Protein AF-A0A836CIF6-F1 (afdb_monomer)

pLDDT: mean 70.28, std 17.06, range [25.02, 90.12]

Radius of gyration: 21.85 Å; Cα contacts (8 Å, |Δi|>4): 362; chains: 1; bounding box: 56×50×59 Å

Mean predicted aligned error: 13.23 Å

Secondary structure (DSSP, 8-state):
-HHHHHHHHS----EE--STT---EESSHHHHHHHHHHHTT---EE--STT---EESSHHHHHHHHHHHHT---EE-SSTT---EESSHHHHHHHHHHHS-HHHHHHHHHHHHHHHHHHHHTT---BSS----TT-S---TT-------EEEEEETTEEEEEEE-SSGGGGS-HHHHHHHHHHHHHHHHHTT--SPEE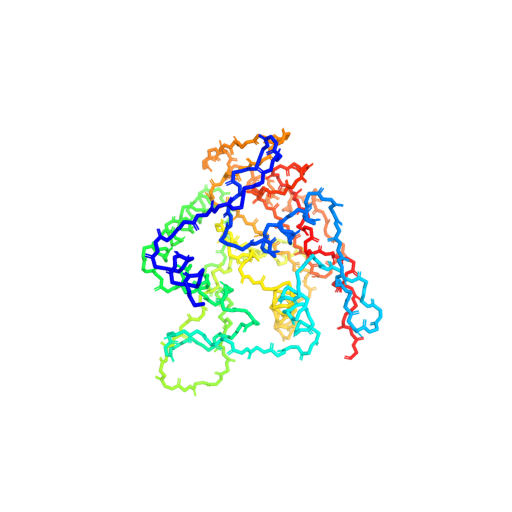EEEE-TT-EEEETTEEEE--HHHHHHHHHHHHHHHHTTSS---SSEEEEEES---TTS-TTSB--TT--GGGTT----

Sequence (276 aa):
MENHITAIHTGQRDFKCGQERSDFASVTKSDLQCHMWMHAGIKSFTCSFDLCEYRSTQKSTMVNHERTHTGERYHSCLINDCDKTFIATSTRDRHMRSLHVKENQMRQKKMEFAVMKYLKENSFNLDDEVHIRYNESVVNADKAYARIDLFVCNITAYVVILEIDEKAHRFYEVRCEQTRMLQIDDALRKGGIAAPVVFIRFNPDGLVTRDGQKFTISQEERLEYLKQYLTSIVDGDVIFSDPINLVYLFYPTQDALPTVCQHDDYELQGLVRFVK

Nearest PDB structures (foldseek):
  6wmi-assembly2_D  TM=8.138E-01  e=1.267E-07  Homo sapiens
  6b0r-assembly1_D  TM=7.707E-01  e=1.114E-07  Homo sapiens
  6blw-assembly1_A  TM=7.585E-01  e=4.029E-07  Homo sapiens
  1tf6-assembly1_A  TM=7.350E-01  e=3.151E-06  Xenopus laevis
  6jnm-assembly1_A  TM=8.028E-01  e=1.571E-05  Arabidopsis thaliana

InterPro domains:
  IPR013087 Zinc finger C2H2-type [PS00028] (77-100)
  IPR013087 Zinc finger C2H2-type [PS50157] (45-74)
  IPR013087 Zinc finger C2H2-type [PS50157] (75-105)
  IPR013087 Zinc finger C2H2-type [SM00355] (45-69)
  IPR013087 Zinc finger C2H2-type [SM00355] (75-100)
  IPR036236 Zinc finger C2H2 superfamily [SSF57667] (28-77)
  IPR036236 Zinc finger C2H2 superfamily [SSF57667] (69-98)
  IPR050329 GLI C2H2-type zinc-finger [PTHR19818] (3-110)

Structure (mmCIF, N/CA/C/O backbone):
data_AF-A0A836CIF6-F1
#
_entry.id   AF-A0A836CIF6-F1
#
loop_
_atom_site.group_PDB
_atom_site.id
_atom_site.type_symbol
_atom_site.label_atom_id
_atom_site.label_alt_id
_atom_site.label_comp_id
_atom_site.label_asym_id
_atom_site.label_entity_id
_atom_site.label_seq_id
_atom_site.pdbx_PDB_ins_code
_atom_site.Cartn_x
_atom_site.Cartn_y
_atom_site.Cartn_z
_atom_site.occupancy
_atom_site.B_iso_or_equiv
_atom_site.auth_seq_id
_atom_site.auth_comp_id
_atom_site.auth_asym_id
_atom_site.auth_atom_id
_atom_site.pdbx_PDB_model_num
ATOM 1 N N . MET A 1 1 ? 29.226 -11.243 -33.999 1.00 47.28 1 MET A N 1
ATOM 2 C CA . MET A 1 1 ? 29.561 -12.137 -32.869 1.00 47.28 1 MET A CA 1
ATOM 3 C C . MET A 1 1 ? 30.522 -11.446 -31.899 1.00 47.28 1 MET A C 1
ATOM 5 O O . MET A 1 1 ? 30.224 -11.450 -30.716 1.00 47.28 1 MET A O 1
ATOM 9 N N . GLU A 1 2 ? 31.561 -10.740 -32.373 1.00 52.25 2 GLU A N 1
ATOM 10 C CA . GLU A 1 2 ? 32.460 -9.919 -31.525 1.00 52.25 2 GLU A CA 1
ATOM 11 C C . GLU A 1 2 ? 31.730 -8.929 -30.607 1.00 52.25 2 GLU A C 1
ATOM 13 O O . GLU A 1 2 ? 31.918 -8.993 -29.399 1.00 52.25 2 GLU A O 1
ATOM 18 N N . ASN A 1 3 ? 30.808 -8.114 -31.137 1.00 54.62 3 ASN A N 1
ATOM 19 C CA . ASN A 1 3 ? 30.045 -7.155 -30.320 1.00 54.62 3 ASN A CA 1
ATOM 20 C C . ASN A 1 3 ? 29.108 -7.806 -29.286 1.00 54.62 3 ASN A C 1
ATOM 22 O O . ASN A 1 3 ? 28.704 -7.139 -28.347 1.00 54.62 3 ASN A O 1
ATOM 26 N N . HIS A 1 4 ? 28.727 -9.079 -29.456 1.00 57.72 4 HIS A N 1
ATOM 27 C CA . HIS A 1 4 ? 27.912 -9.809 -28.473 1.00 57.72 4 HIS A CA 1
ATOM 28 C C . HIS A 1 4 ? 28.781 -10.336 -27.324 1.00 57.72 4 HIS A C 1
ATOM 30 O O . HIS A 1 4 ? 28.366 -10.310 -26.167 1.00 57.72 4 HIS A O 1
ATOM 36 N N . ILE A 1 5 ? 30.004 -10.770 -27.646 1.00 59.22 5 ILE A N 1
ATOM 37 C CA . ILE A 1 5 ? 30.956 -11.314 -26.678 1.00 59.22 5 ILE A CA 1
ATOM 38 C C . ILE A 1 5 ? 31.506 -10.199 -25.778 1.00 59.22 5 ILE A C 1
ATOM 40 O O . ILE A 1 5 ? 31.516 -10.364 -24.560 1.00 59.22 5 ILE A O 1
ATOM 44 N N . THR A 1 6 ? 31.889 -9.044 -26.334 1.00 57.50 6 THR A N 1
ATOM 45 C CA . THR A 1 6 ? 32.318 -7.883 -25.531 1.00 57.50 6 THR A CA 1
ATOM 46 C C . THR A 1 6 ? 31.173 -7.333 -24.681 1.00 57.50 6 THR A C 1
ATOM 48 O O . THR A 1 6 ? 31.325 -7.160 -23.478 1.00 57.50 6 THR A O 1
ATOM 51 N N . ALA A 1 7 ? 29.983 -7.173 -25.258 1.00 57.12 7 ALA A N 1
ATOM 52 C CA . ALA A 1 7 ? 28.792 -6.683 -24.565 1.00 57.12 7 ALA A CA 1
ATOM 53 C C . ALA A 1 7 ? 28.436 -7.440 -23.269 1.00 57.12 7 ALA A C 1
ATOM 55 O O . ALA A 1 7 ? 28.105 -6.822 -22.257 1.00 57.12 7 ALA A O 1
ATOM 56 N N . ILE A 1 8 ? 28.461 -8.775 -23.304 1.00 57.59 8 ILE A N 1
ATOM 57 C CA . ILE A 1 8 ? 27.912 -9.602 -22.218 1.00 57.59 8 ILE A CA 1
ATOM 58 C C . ILE A 1 8 ? 29.002 -10.097 -21.262 1.00 57.59 8 ILE A C 1
ATOM 60 O O . ILE A 1 8 ? 28.745 -10.207 -20.064 1.00 57.59 8 ILE A O 1
ATOM 64 N N . HIS A 1 9 ? 30.221 -10.358 -21.746 1.00 57.97 9 HIS A N 1
ATOM 65 C CA . HIS A 1 9 ? 31.273 -10.948 -20.911 1.00 57.97 9 HIS A CA 1
ATOM 66 C C . HIS A 1 9 ? 32.208 -9.928 -20.252 1.00 57.97 9 HIS A C 1
ATOM 68 O O . HIS A 1 9 ? 32.778 -10.247 -19.212 1.00 57.97 9 HIS A O 1
ATOM 74 N N . THR A 1 10 ? 32.362 -8.714 -20.797 1.00 66.44 10 THR A N 1
ATOM 75 C CA . THR A 1 10 ? 33.258 -7.694 -20.207 1.00 66.44 10 THR A CA 1
ATOM 76 C C . THR A 1 10 ? 32.513 -6.604 -19.432 1.00 66.44 10 THR A C 1
ATOM 78 O O . THR A 1 10 ? 33.141 -5.821 -18.723 1.00 66.44 10 THR A O 1
ATOM 81 N N . GLY A 1 11 ? 31.178 -6.546 -19.533 1.00 67.88 11 GLY A N 1
ATOM 82 C CA . GLY A 1 11 ? 30.350 -5.541 -18.854 1.00 67.88 11 GLY A CA 1
ATOM 83 C C . GLY A 1 11 ? 30.538 -4.114 -19.383 1.00 67.88 11 GLY A C 1
ATOM 84 O O . GLY A 1 11 ? 30.118 -3.159 -18.725 1.00 67.88 11 GLY A O 1
ATOM 85 N N . GLN A 1 12 ? 31.170 -3.959 -20.549 1.00 76.75 12 GLN A N 1
ATOM 86 C CA . GLN A 1 12 ? 31.457 -2.663 -21.151 1.00 76.75 12 GLN A CA 1
ATOM 87 C C . GLN A 1 12 ? 30.161 -1.953 -21.576 1.00 76.75 12 GLN A C 1
ATOM 89 O O . GLN A 1 12 ? 29.314 -2.523 -22.262 1.00 76.75 12 GLN A O 1
ATOM 94 N N . ARG A 1 13 ? 29.993 -0.697 -21.147 1.00 80.69 13 ARG A N 1
ATOM 95 C CA . ARG A 1 13 ? 28.796 0.127 -21.389 1.00 80.69 13 ARG A CA 1
ATOM 96 C C . ARG A 1 13 ? 29.181 1.389 -22.148 1.00 80.69 13 ARG A C 1
ATOM 98 O O . ARG A 1 13 ? 29.389 2.448 -21.555 1.00 80.69 13 ARG A O 1
ATOM 105 N N . ASP A 1 14 ? 29.293 1.252 -23.461 1.00 84.50 14 ASP A N 1
ATOM 106 C CA . ASP A 1 14 ? 29.820 2.308 -24.330 1.00 84.50 14 ASP A CA 1
ATOM 107 C C . ASP A 1 14 ? 28.779 3.393 -24.669 1.00 84.50 14 ASP A C 1
ATOM 109 O O . ASP A 1 14 ? 29.138 4.487 -25.103 1.00 84.50 14 ASP A O 1
ATOM 113 N N . PHE A 1 15 ? 27.486 3.139 -24.439 1.00 86.19 15 PHE A N 1
ATOM 114 C CA . PHE A 1 15 ? 26.406 4.071 -24.776 1.00 86.19 15 PHE A CA 1
ATOM 115 C C . PHE A 1 15 ? 25.906 4.804 -23.532 1.00 86.19 15 PHE A C 1
ATOM 117 O O . PHE A 1 15 ? 25.075 4.277 -22.788 1.00 86.19 15 PHE A O 1
ATOM 124 N N . LYS A 1 16 ? 26.412 6.023 -23.312 1.00 87.94 16 LYS A N 1
ATOM 125 C CA . LYS A 1 16 ? 26.104 6.866 -22.146 1.00 87.94 16 LYS A CA 1
ATOM 126 C C . LYS A 1 16 ? 25.011 7.892 -22.437 1.00 87.94 16 LYS A C 1
ATOM 128 O O . LYS A 1 16 ? 24.943 8.438 -23.538 1.00 87.94 16 LYS A O 1
ATOM 133 N N . CYS A 1 17 ? 24.187 8.173 -21.434 1.00 89.75 17 CYS A N 1
ATOM 134 C CA . CYS A 1 17 ? 23.268 9.301 -21.447 1.00 89.75 17 CYS A CA 1
ATOM 135 C C . CYS A 1 17 ? 24.046 10.617 -21.309 1.00 89.75 17 CYS A C 1
ATOM 137 O O . CYS A 1 17 ? 24.984 10.709 -20.525 1.00 89.75 17 CYS A O 1
ATOM 139 N N . GLY A 1 18 ? 23.666 11.625 -22.096 1.00 84.75 18 GLY A N 1
ATOM 140 C CA . GLY A 1 18 ? 24.283 12.956 -22.074 1.00 84.75 18 GLY A CA 1
ATOM 141 C C . GLY A 1 18 ? 23.544 13.982 -21.209 1.00 84.75 18 GLY A C 1
ATOM 142 O O . GLY A 1 18 ? 23.846 15.164 -21.306 1.00 84.75 18 GLY A O 1
ATOM 143 N N . GLN A 1 19 ? 22.540 13.569 -20.430 1.00 85.25 19 GLN A N 1
ATOM 144 C CA . GLN A 1 19 ? 21.750 14.464 -19.577 1.00 85.25 19 GLN A CA 1
ATOM 145 C C . GLN A 1 19 ? 22.438 14.672 -18.224 1.00 85.25 19 GLN A C 1
ATOM 147 O O . GLN A 1 19 ? 22.861 13.705 -17.596 1.00 85.25 19 GLN A O 1
ATOM 152 N N . GLU A 1 20 ? 22.487 15.918 -17.740 1.00 69.62 20 GLU A N 1
ATOM 153 C CA . GLU A 1 20 ? 23.303 16.333 -16.580 1.00 69.62 20 GLU A CA 1
ATOM 154 C C . GLU A 1 20 ? 23.006 15.592 -15.264 1.00 69.62 20 GLU A C 1
ATOM 156 O O . GLU A 1 20 ? 23.826 15.599 -14.351 1.00 69.62 20 GLU A O 1
ATOM 161 N N . ARG A 1 21 ? 21.838 14.951 -15.145 1.00 74.31 21 ARG A N 1
ATOM 162 C CA . ARG A 1 21 ? 21.412 14.205 -13.947 1.00 74.31 21 ARG A CA 1
ATOM 163 C C . ARG A 1 21 ? 21.206 12.707 -14.201 1.00 74.31 21 ARG A C 1
ATOM 165 O O . ARG A 1 21 ? 20.461 12.068 -13.460 1.00 74.31 21 ARG A O 1
ATOM 172 N N . SER A 1 22 ? 21.802 12.152 -15.259 1.00 78.44 22 SER A N 1
ATOM 173 C CA . SER A 1 22 ? 21.661 10.736 -15.619 1.00 78.44 22 SER A CA 1
ATOM 174 C C . SER A 1 22 ? 23.015 10.051 -15.790 1.00 78.44 22 SER A C 1
ATOM 176 O O . SER A 1 22 ? 23.708 10.258 -16.781 1.00 78.44 22 SER A O 1
ATOM 178 N N . ASP A 1 23 ? 23.335 9.137 -14.872 1.00 85.31 23 ASP A N 1
ATOM 179 C CA . ASP A 1 23 ? 24.510 8.258 -14.970 1.00 85.31 23 ASP A CA 1
ATOM 180 C C . ASP A 1 23 ? 24.241 7.005 -15.825 1.00 85.31 23 ASP A C 1
ATOM 182 O O . ASP A 1 23 ? 24.986 6.021 -15.787 1.00 85.31 23 ASP A O 1
ATOM 186 N N . PHE A 1 24 ? 23.134 6.986 -16.576 1.00 84.44 24 PHE A N 1
ATOM 187 C CA . PHE A 1 24 ? 22.741 5.814 -17.343 1.00 84.44 24 PHE A CA 1
ATOM 188 C C . PHE A 1 24 ? 23.763 5.507 -18.441 1.00 84.44 24 PHE A C 1
ATOM 190 O O . PHE A 1 24 ? 24.047 6.329 -19.313 1.00 84.44 24 PHE A O 1
ATOM 197 N N . ALA A 1 25 ? 24.258 4.271 -18.440 1.00 87.44 25 ALA A N 1
ATOM 198 C CA . ALA A 1 25 ? 25.080 3.723 -19.502 1.00 87.44 25 ALA A CA 1
ATOM 199 C C . ALA A 1 25 ? 24.589 2.324 -19.870 1.00 87.44 25 ALA A C 1
ATOM 201 O O . ALA A 1 25 ? 24.244 1.506 -19.006 1.00 87.44 25 ALA A O 1
ATOM 202 N N . SER A 1 26 ? 24.577 2.039 -21.163 1.00 86.38 26 SER A N 1
ATOM 203 C CA . SER A 1 26 ? 24.061 0.797 -21.715 1.00 86.38 26 SER A CA 1
ATOM 204 C C . SER A 1 26 ? 25.036 0.161 -22.688 1.00 86.38 26 SER A C 1
ATOM 206 O O . SER A 1 26 ? 25.970 0.785 -23.194 1.00 86.38 26 SER A O 1
ATOM 208 N N . VAL A 1 27 ? 24.803 -1.125 -22.906 1.00 85.69 27 VAL A N 1
ATOM 209 C CA . VAL A 1 27 ? 25.607 -1.968 -23.784 1.00 85.69 27 VAL A CA 1
ATOM 210 C C . VAL A 1 27 ? 25.131 -1.860 -25.234 1.00 85.69 27 VAL A C 1
ATOM 212 O O . VAL A 1 27 ? 25.904 -2.086 -26.159 1.00 85.69 27 VAL A O 1
ATOM 215 N N . THR A 1 28 ? 23.873 -1.466 -25.461 1.00 83.88 28 THR A N 1
ATOM 216 C CA . THR A 1 28 ? 23.303 -1.315 -26.803 1.00 83.88 28 THR A CA 1
ATOM 217 C C . THR A 1 28 ? 22.760 0.093 -27.033 1.00 83.88 28 THR A C 1
ATOM 219 O O . THR A 1 28 ? 22.205 0.722 -26.134 1.00 83.88 28 THR A O 1
ATOM 222 N N . LYS A 1 29 ? 22.844 0.581 -28.279 1.00 85.06 29 LYS A N 1
ATOM 223 C CA . LYS A 1 29 ? 22.208 1.852 -28.675 1.00 85.06 29 LYS A CA 1
ATOM 224 C C . LYS A 1 29 ? 20.694 1.842 -28.462 1.00 85.06 29 LYS A C 1
ATOM 226 O O . LYS A 1 29 ? 20.123 2.887 -28.176 1.00 85.06 29 LYS A O 1
ATOM 231 N N . SER A 1 30 ? 20.052 0.681 -28.613 1.00 83.75 30 SER A N 1
ATOM 232 C CA . SER A 1 30 ? 18.604 0.540 -28.436 1.00 83.75 30 SER A CA 1
ATOM 233 C C . SER A 1 30 ? 18.187 0.840 -26.998 1.00 83.75 30 SER A C 1
ATOM 235 O O . SER A 1 30 ? 17.202 1.540 -26.783 1.00 83.75 30 SER A O 1
ATOM 237 N N . ASP A 1 31 ? 18.949 0.360 -26.016 1.00 83.69 31 ASP A N 1
ATOM 238 C CA . ASP A 1 31 ? 18.659 0.608 -24.602 1.00 83.69 31 ASP A CA 1
ATOM 239 C C . ASP A 1 31 ? 18.855 2.0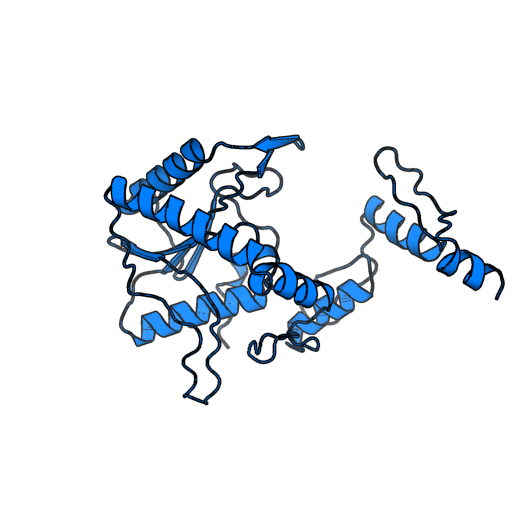82 -24.242 1.00 83.69 31 ASP A C 1
ATOM 241 O O . ASP A 1 31 ? 18.016 2.661 -23.550 1.00 83.69 31 ASP A O 1
ATOM 245 N N . LEU A 1 32 ? 19.915 2.715 -24.766 1.00 87.06 32 LEU A N 1
ATOM 246 C CA . LEU A 1 32 ? 20.101 4.160 -24.637 1.00 87.06 32 LEU A CA 1
ATOM 247 C C . LEU A 1 32 ? 18.939 4.929 -25.270 1.00 87.06 32 LEU A C 1
ATOM 249 O O . LEU A 1 32 ? 18.418 5.850 -24.653 1.00 87.06 32 LEU A O 1
ATOM 253 N N . GLN A 1 33 ? 18.483 4.537 -26.459 1.00 86.44 33 GLN A N 1
ATOM 254 C CA . GLN A 1 33 ? 17.358 5.190 -27.126 1.00 86.44 33 GLN A CA 1
ATOM 255 C C . GLN A 1 33 ? 16.059 5.078 -26.311 1.00 86.44 33 GLN A C 1
ATOM 257 O O . GLN A 1 33 ? 15.372 6.080 -26.111 1.00 86.44 33 GLN A O 1
ATOM 262 N N . CYS A 1 34 ? 15.747 3.887 -25.792 1.00 82.50 34 CYS A N 1
ATOM 263 C CA . CYS A 1 34 ? 14.613 3.676 -24.891 1.00 82.50 34 CYS A CA 1
ATOM 264 C C . CYS A 1 34 ? 14.735 4.521 -23.615 1.00 82.50 34 CYS A C 1
ATOM 266 O O . CYS A 1 34 ? 13.744 5.080 -23.147 1.00 82.50 34 CYS A O 1
ATOM 26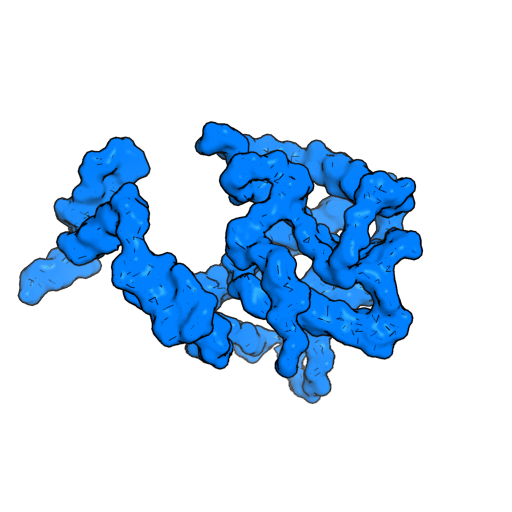8 N N . HIS A 1 35 ? 15.943 4.643 -23.057 1.00 84.50 35 HIS A N 1
ATOM 269 C CA . HIS A 1 35 ? 16.205 5.513 -21.913 1.00 84.50 35 HIS A CA 1
ATOM 270 C C . HIS A 1 35 ? 15.949 6.989 -22.245 1.00 84.50 35 HIS A C 1
ATOM 272 O O . HIS A 1 35 ? 15.278 7.682 -21.483 1.00 84.50 35 HIS A O 1
ATOM 278 N N . MET A 1 36 ? 16.405 7.462 -23.406 1.00 86.25 36 MET A N 1
ATOM 279 C CA . MET A 1 36 ? 16.194 8.844 -23.843 1.00 86.25 36 MET A CA 1
ATOM 280 C C . MET A 1 36 ? 14.713 9.188 -24.046 1.00 86.25 36 MET A C 1
ATOM 282 O O . MET A 1 36 ? 14.318 10.329 -23.808 1.00 86.25 36 MET A O 1
ATOM 286 N N . TRP A 1 37 ? 13.865 8.222 -24.413 1.00 85.69 37 TRP A N 1
ATOM 287 C CA . TRP A 1 37 ? 12.417 8.444 -24.452 1.00 85.69 37 TRP A CA 1
ATOM 288 C C . TRP A 1 37 ? 11.823 8.783 -23.084 1.00 85.69 37 TRP A C 1
ATOM 290 O O . TRP A 1 37 ? 10.850 9.531 -23.037 1.00 85.69 37 TRP A O 1
ATOM 300 N N . MET A 1 38 ? 12.417 8.311 -21.981 1.00 78.88 38 MET A N 1
ATOM 301 C CA . MET A 1 38 ? 11.978 8.700 -20.637 1.00 78.88 38 MET A CA 1
ATOM 302 C C . MET A 1 38 ? 12.238 10.187 -20.376 1.00 78.88 38 MET A C 1
ATOM 304 O O . MET A 1 38 ? 11.361 10.867 -19.854 1.00 78.88 38 MET A O 1
ATOM 308 N N . HIS A 1 39 ? 13.392 10.717 -20.800 1.00 79.56 39 HIS A N 1
ATOM 309 C CA . HIS A 1 39 ? 13.685 12.152 -20.699 1.00 79.56 39 HIS A CA 1
ATOM 310 C C . HIS A 1 39 ? 12.731 13.004 -21.538 1.00 79.56 39 HIS A C 1
ATOM 312 O O . HIS A 1 39 ? 12.310 14.070 -21.105 1.00 79.56 39 HIS A O 1
ATOM 318 N N . ALA A 1 40 ? 12.372 12.521 -22.725 1.00 81.44 40 ALA A N 1
ATOM 319 C CA . ALA A 1 40 ? 11.449 13.212 -23.617 1.00 81.44 40 ALA A CA 1
ATOM 320 C C . ALA A 1 40 ? 9.964 12.997 -23.255 1.00 81.44 40 ALA A C 1
ATOM 322 O O . ALA A 1 40 ? 9.092 13.516 -23.949 1.00 81.44 40 ALA A O 1
ATOM 323 N N . GLY A 1 41 ? 9.656 12.195 -22.226 1.00 78.88 41 GLY A N 1
ATOM 324 C CA . GLY A 1 41 ? 8.282 11.825 -21.870 1.00 78.88 41 GLY A CA 1
ATOM 325 C C . GLY A 1 41 ? 7.542 11.047 -22.968 1.00 78.88 41 GLY A C 1
ATOM 326 O O . GLY A 1 41 ? 6.312 10.983 -22.964 1.00 78.88 41 GLY A O 1
ATOM 327 N N . ILE A 1 42 ? 8.264 10.456 -23.925 1.00 85.19 42 ILE A N 1
ATOM 328 C CA . ILE A 1 42 ? 7.673 9.763 -25.069 1.00 85.19 42 ILE A CA 1
ATOM 329 C C . ILE A 1 42 ? 7.131 8.407 -24.602 1.00 85.19 42 ILE A C 1
ATOM 331 O O . ILE A 1 42 ? 7.875 7.509 -24.194 1.00 85.19 42 ILE A O 1
ATOM 335 N N . LYS A 1 43 ? 5.808 8.249 -24.689 1.00 84.31 43 LYS A N 1
ATOM 336 C CA . LYS A 1 43 ? 5.086 7.005 -24.393 1.00 84.31 43 LYS A CA 1
ATOM 337 C C . LYS A 1 43 ? 4.597 6.364 -25.699 1.00 84.31 43 LYS A C 1
ATOM 339 O O . LYS A 1 43 ? 3.465 6.581 -26.136 1.00 84.31 43 LYS A O 1
ATOM 344 N N . SER A 1 44 ? 5.497 5.640 -26.363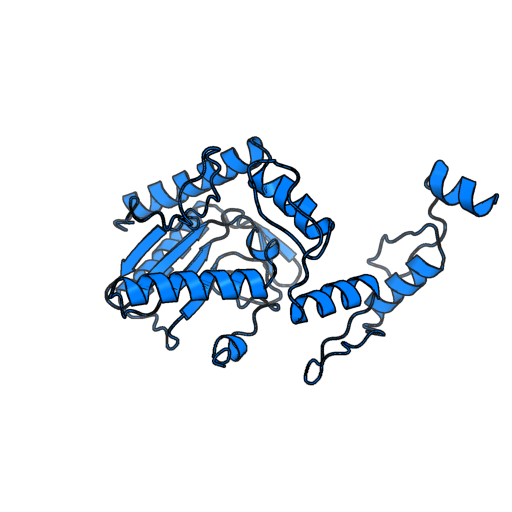 1.00 85.06 44 SER A N 1
ATOM 345 C CA . SER A 1 44 ? 5.295 5.082 -27.712 1.00 85.06 44 SER A CA 1
ATOM 346 C C . SER A 1 44 ? 4.326 3.902 -27.778 1.00 85.06 44 SER A C 1
ATOM 348 O O . SER A 1 44 ? 3.874 3.555 -28.865 1.00 85.06 44 SER A O 1
ATOM 350 N N . PHE A 1 45 ? 4.023 3.269 -26.648 1.00 86.50 45 PHE A N 1
ATOM 351 C CA . PHE A 1 45 ? 3.127 2.123 -26.590 1.00 86.50 45 PHE A CA 1
ATOM 352 C C . PHE A 1 45 ? 1.806 2.566 -25.972 1.00 86.50 45 PHE A C 1
ATOM 354 O O . PHE A 1 45 ? 1.820 3.204 -24.920 1.00 86.50 45 PHE A O 1
ATOM 361 N N . THR A 1 46 ? 0.689 2.203 -26.596 1.00 88.50 46 THR A N 1
ATOM 362 C CA . THR A 1 46 ? -0.672 2.440 -26.089 1.00 88.50 46 THR A CA 1
ATOM 363 C C . THR A 1 46 ? -1.326 1.102 -25.776 1.00 88.50 46 THR A C 1
ATOM 365 O O . THR A 1 46 ? -1.067 0.126 -26.481 1.00 88.50 46 THR A O 1
ATOM 368 N N . CYS A 1 47 ? -2.130 1.059 -24.715 1.00 81.19 47 CYS A N 1
ATOM 369 C CA . CYS A 1 47 ? -2.911 -0.116 -24.355 1.00 81.19 47 CYS A CA 1
ATOM 370 C C . CYS A 1 47 ? -3.890 -0.487 -25.476 1.00 81.19 47 CYS A C 1
ATOM 372 O O . CYS A 1 47 ? -4.503 0.390 -26.082 1.00 81.19 47 CYS A O 1
ATOM 374 N N . SER A 1 48 ? -4.032 -1.783 -25.750 1.00 90.06 48 SER A N 1
ATOM 375 C CA . SER A 1 48 ? -4.974 -2.290 -26.755 1.00 90.06 48 SER A CA 1
ATOM 376 C C . SER A 1 48 ? -6.408 -2.479 -26.246 1.00 90.06 48 SER A C 1
ATOM 378 O O . SER A 1 48 ? -7.295 -2.751 -27.051 1.00 90.06 48 SER A O 1
ATOM 380 N N . PHE A 1 49 ? -6.652 -2.345 -24.939 1.00 72.75 49 PHE A N 1
ATOM 381 C CA . PHE A 1 49 ? -7.982 -2.506 -24.351 1.00 72.75 49 PHE A CA 1
ATOM 382 C C . PHE A 1 49 ? -8.823 -1.236 -24.506 1.00 72.75 49 PHE A C 1
ATOM 384 O O . PHE A 1 49 ? -8.370 -0.134 -24.186 1.00 72.75 49 PHE A O 1
ATOM 391 N N . ASP A 1 50 ? -10.070 -1.410 -24.945 1.00 75.50 50 ASP A N 1
ATOM 392 C CA . ASP A 1 50 ? -11.026 -0.316 -25.106 1.00 75.50 50 ASP A CA 1
ATOM 393 C C . ASP A 1 50 ? -11.228 0.448 -23.789 1.00 75.50 50 ASP A C 1
ATOM 395 O O . ASP A 1 50 ? -11.332 -0.148 -22.716 1.00 75.50 50 ASP A O 1
ATOM 399 N N . LEU A 1 51 ? -11.303 1.781 -23.881 1.00 77.19 51 LEU A N 1
ATOM 400 C CA . LEU A 1 51 ? -11.419 2.720 -22.751 1.00 77.19 51 LEU A CA 1
ATOM 401 C C . LEU A 1 51 ? -10.180 2.812 -21.841 1.00 77.19 51 LEU A C 1
ATOM 403 O O . LEU A 1 51 ? -10.205 3.554 -20.861 1.00 77.19 51 LEU A O 1
ATOM 407 N N . CYS A 1 52 ? -9.085 2.112 -22.157 1.00 68.31 52 CYS A N 1
ATOM 408 C CA . CYS A 1 52 ? -7.827 2.257 -21.436 1.00 68.31 52 CYS A CA 1
ATOM 409 C C . CYS A 1 52 ? -6.880 3.226 -22.157 1.00 68.31 52 CYS A C 1
ATOM 411 O O . CYS A 1 52 ? -6.290 2.905 -23.185 1.00 68.31 52 CYS A O 1
ATOM 413 N N . GLU A 1 53 ? -6.667 4.404 -21.571 1.00 78.25 53 GLU A N 1
ATOM 414 C CA . GLU A 1 53 ? -5.770 5.431 -22.125 1.00 78.25 53 GLU A CA 1
ATOM 415 C C . GLU A 1 53 ? -4.309 5.280 -21.664 1.00 78.25 53 GLU A C 1
ATOM 417 O O . GLU A 1 53 ? -3.471 6.156 -21.896 1.00 78.25 53 GLU A O 1
ATOM 422 N N . TYR A 1 54 ? -3.972 4.168 -21.002 1.00 75.94 54 TYR A N 1
ATOM 423 C CA . TYR A 1 54 ? -2.626 3.947 -20.490 1.00 75.94 54 TYR A CA 1
ATOM 424 C C . TYR A 1 54 ? -1.606 3.851 -21.628 1.00 75.94 54 TYR A C 1
ATOM 426 O O . TYR A 1 54 ? -1.795 3.161 -22.635 1.00 75.94 54 TYR A O 1
ATOM 434 N N . ARG A 1 55 ? -0.469 4.524 -21.432 1.00 83.56 55 ARG A N 1
ATOM 435 C CA . ARG A 1 55 ? 0.654 4.524 -22.368 1.00 83.56 55 ARG A CA 1
ATOM 436 C C . ARG A 1 55 ? 1.964 4.291 -21.633 1.00 83.56 55 ARG A C 1
ATOM 438 O O . ARG A 1 55 ? 2.169 4.819 -20.539 1.00 83.56 55 ARG A O 1
ATOM 445 N N . SER A 1 56 ? 2.886 3.565 -22.258 1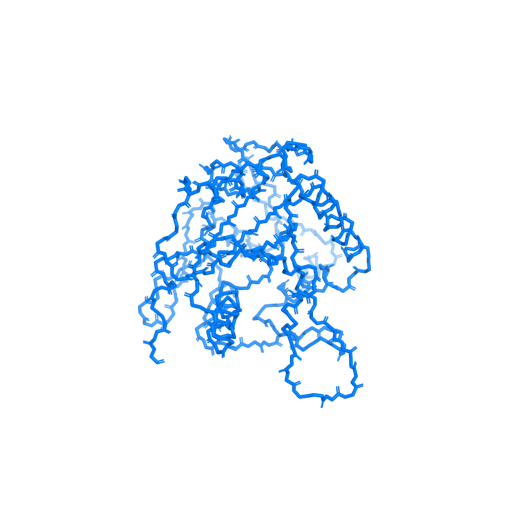.00 80.44 56 SER A N 1
ATOM 446 C CA . SER A 1 56 ? 4.211 3.291 -21.698 1.00 80.44 56 SER A CA 1
ATOM 447 C C . SER A 1 56 ? 5.335 3.626 -22.677 1.00 80.44 56 SER A C 1
ATOM 449 O O . SER A 1 56 ? 5.158 3.699 -23.894 1.00 80.44 56 SER A O 1
ATOM 451 N N . THR A 1 57 ? 6.527 3.830 -22.124 1.00 83.56 57 THR A N 1
ATOM 452 C CA . THR A 1 57 ? 7.761 4.053 -22.892 1.00 83.56 57 THR A CA 1
ATOM 453 C C . THR A 1 57 ? 8.414 2.742 -23.340 1.00 83.56 57 THR A C 1
ATOM 455 O O . THR A 1 57 ? 9.204 2.739 -24.278 1.00 83.56 57 THR A O 1
ATOM 458 N N . GLN A 1 58 ? 8.082 1.612 -22.705 1.00 83.44 58 GLN A N 1
ATOM 459 C CA . GLN A 1 58 ? 8.667 0.300 -22.996 1.00 83.44 58 GLN A CA 1
ATOM 460 C C . GLN A 1 58 ? 7.591 -0.742 -23.307 1.00 83.44 58 GLN A C 1
ATOM 462 O O . GLN A 1 58 ? 6.580 -0.843 -22.605 1.00 83.44 58 GLN A O 1
ATOM 467 N N . LYS A 1 59 ? 7.859 -1.582 -24.314 1.00 87.44 59 LYS A N 1
ATOM 468 C CA . LYS A 1 59 ? 6.952 -2.656 -24.738 1.00 87.44 59 LYS A CA 1
ATOM 469 C C . LYS A 1 59 ? 6.685 -3.670 -23.627 1.00 87.44 59 LYS A C 1
ATOM 471 O O . LYS A 1 59 ? 5.544 -4.063 -23.433 1.00 87.44 59 LYS A O 1
ATOM 476 N N . SER A 1 60 ? 7.715 -4.082 -22.888 1.00 86.69 60 SER A N 1
ATOM 477 C CA . SER A 1 60 ? 7.582 -5.019 -21.762 1.00 86.69 60 SER A CA 1
ATOM 478 C C . SER A 1 60 ? 6.627 -4.492 -20.689 1.00 86.69 60 SER A C 1
ATOM 480 O O . SER A 1 60 ? 5.784 -5.237 -20.196 1.00 86.69 60 SER A O 1
ATOM 482 N N . THR A 1 61 ? 6.711 -3.198 -20.375 1.00 84.31 61 THR A N 1
ATOM 483 C CA . THR A 1 61 ? 5.775 -2.527 -19.467 1.00 84.31 61 THR A CA 1
ATOM 484 C C . THR A 1 61 ? 4.355 -2.536 -20.019 1.00 84.31 61 THR A C 1
ATOM 486 O O . THR A 1 61 ? 3.432 -2.777 -19.251 1.00 84.31 61 THR A O 1
ATOM 489 N N . MET A 1 62 ? 4.173 -2.333 -21.331 1.00 88.56 62 MET A N 1
ATOM 490 C CA . MET A 1 62 ? 2.842 -2.409 -21.943 1.00 88.56 62 MET A CA 1
ATOM 491 C C . MET A 1 62 ? 2.257 -3.81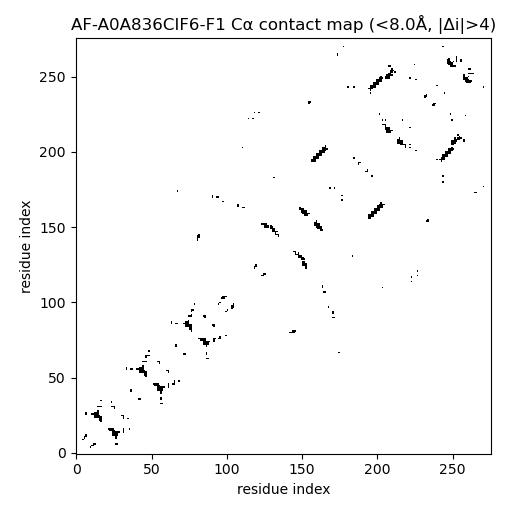9 -21.855 1.00 88.56 62 MET A C 1
ATOM 493 O O . MET A 1 62 ? 1.135 -3.976 -21.405 1.00 88.56 62 MET A O 1
ATOM 497 N N . VAL A 1 63 ? 3.034 -4.853 -22.188 1.00 90.12 63 VAL A N 1
ATOM 498 C CA . VAL A 1 63 ? 2.580 -6.252 -22.090 1.00 90.12 63 VAL A CA 1
ATOM 499 C C . VAL A 1 63 ? 2.184 -6.606 -20.654 1.00 90.12 63 VAL A C 1
ATOM 501 O O . VAL A 1 63 ? 1.159 -7.242 -20.425 1.00 90.12 63 VAL A O 1
ATOM 504 N N . ASN A 1 64 ? 2.974 -6.178 -19.666 1.00 84.56 64 ASN A N 1
ATOM 505 C CA . ASN A 1 64 ? 2.620 -6.376 -18.261 1.00 84.56 64 ASN A CA 1
ATOM 506 C C . ASN A 1 64 ? 1.360 -5.589 -17.873 1.00 84.56 64 ASN A C 1
ATOM 508 O O . ASN A 1 64 ? 0.519 -6.122 -17.161 1.00 84.56 64 ASN A O 1
ATOM 512 N N . HIS A 1 65 ? 1.203 -4.355 -18.355 1.00 81.19 65 HIS A N 1
ATOM 513 C CA . HIS A 1 65 ? -0.021 -3.585 -18.151 1.00 81.19 65 HIS A CA 1
ATOM 514 C C . HIS A 1 65 ? -1.236 -4.292 -18.767 1.00 81.19 65 HIS A C 1
ATOM 516 O O . HIS A 1 65 ? -2.251 -4.438 -18.101 1.00 81.19 65 HIS A O 1
ATOM 522 N N . GLU A 1 66 ? -1.141 -4.810 -19.989 1.00 80.75 66 GLU A N 1
ATOM 523 C CA . GLU A 1 66 ? -2.246 -5.510 -20.655 1.00 80.75 66 GLU A CA 1
ATOM 524 C C . GLU A 1 66 ? -2.692 -6.767 -19.896 1.00 80.75 66 GLU A C 1
ATOM 526 O O . GLU A 1 66 ? -3.887 -7.035 -19.775 1.00 80.75 66 GLU A O 1
ATOM 531 N N . ARG A 1 67 ? -1.753 -7.488 -19.273 1.00 81.94 67 ARG A N 1
ATOM 532 C CA . ARG A 1 67 ? -2.069 -8.610 -18.372 1.00 81.94 67 ARG A CA 1
ATOM 533 C C . ARG A 1 67 ? -2.870 -8.187 -17.140 1.00 81.94 67 ARG A C 1
ATOM 535 O O . ARG A 1 67 ? -3.565 -9.014 -16.555 1.00 81.94 67 ARG A O 1
ATOM 542 N N . THR A 1 68 ? -2.819 -6.911 -16.743 1.00 70.88 68 THR A N 1
ATOM 543 C CA . THR A 1 68 ? -3.670 -6.409 -15.653 1.00 70.88 68 THR A CA 1
ATOM 544 C C . THR A 1 68 ? -5.138 -6.390 -16.045 1.00 70.88 68 THR A C 1
ATOM 546 O O . THR A 1 68 ? -5.967 -6.519 -15.151 1.00 70.88 68 THR A O 1
ATOM 549 N N . HIS A 1 69 ? -5.473 -6.299 -17.339 1.00 66.50 69 HIS A N 1
ATOM 550 C CA . HIS A 1 69 ? -6.853 -6.384 -17.828 1.00 66.50 69 HIS A CA 1
ATOM 551 C C . HIS A 1 69 ? -7.342 -7.831 -17.835 1.00 66.50 69 HIS A C 1
ATOM 553 O O . HIS A 1 69 ? -8.412 -8.119 -17.293 1.00 66.50 69 HIS A O 1
ATOM 559 N N . THR A 1 70 ? -6.526 -8.753 -18.355 1.00 73.81 70 THR A N 1
ATOM 560 C CA . THR A 1 70 ? -6.866 -10.186 -18.452 1.00 73.81 70 THR A CA 1
ATOM 561 C C . THR A 1 70 ? -6.798 -10.921 -17.114 1.00 73.81 70 THR A C 1
ATOM 563 O O . THR A 1 70 ? -7.447 -11.948 -16.936 1.00 73.81 70 THR A O 1
ATOM 566 N N . GLY A 1 71 ? -6.021 -10.404 -16.158 1.00 70.38 71 GLY A N 1
ATOM 567 C CA . GLY A 1 71 ? -5.753 -11.061 -14.879 1.00 70.38 71 GLY A CA 1
ATOM 568 C C . GLY A 1 71 ? -4.734 -12.203 -14.969 1.00 70.38 71 GLY A C 1
ATOM 569 O O . GLY A 1 71 ? -4.529 -12.908 -13.977 1.00 70.38 71 GLY A O 1
ATOM 570 N N . GLU A 1 72 ? -4.092 -12.391 -16.124 1.00 79.12 72 GLU A N 1
ATOM 571 C CA . GLU A 1 72 ? -3.098 -13.439 -16.343 1.00 79.12 72 GLU A CA 1
ATOM 572 C C . GLU A 1 72 ? -1.838 -13.217 -15.500 1.00 79.12 72 GLU A C 1
ATOM 574 O O . GLU A 1 72 ? -1.178 -12.180 -15.584 1.00 79.12 72 GLU A O 1
ATOM 579 N N . ARG A 1 73 ? -1.454 -14.233 -14.722 1.00 80.81 73 ARG A N 1
ATOM 580 C CA . ARG A 1 73 ? -0.263 -14.219 -13.866 1.00 80.81 73 ARG A CA 1
ATOM 581 C C . ARG A 1 73 ? 0.582 -15.450 -14.151 1.00 80.81 73 ARG A C 1
ATOM 583 O O . ARG A 1 73 ? 0.093 -16.570 -14.089 1.00 80.81 73 ARG A O 1
ATOM 590 N N . TYR A 1 74 ? 1.856 -15.227 -14.451 1.00 88.06 74 TYR A N 1
ATOM 591 C CA . TYR A 1 74 ? 2.754 -16.261 -14.977 1.00 88.06 74 TYR A CA 1
ATOM 592 C C . TYR A 1 74 ? 3.888 -16.626 -14.026 1.00 88.06 74 TYR A C 1
ATOM 594 O O . TYR A 1 74 ? 4.594 -17.608 -14.244 1.00 88.06 74 TYR A O 1
ATOM 602 N N . HIS A 1 75 ? 4.111 -15.822 -12.992 1.00 87.12 75 HIS A N 1
ATOM 603 C CA . HIS A 1 75 ? 5.259 -15.988 -12.117 1.00 87.12 75 HIS A CA 1
ATOM 604 C C . HIS A 1 75 ? 4.794 -16.386 -10.730 1.00 87.12 75 HIS A C 1
ATOM 606 O O . HIS A 1 75 ? 4.343 -15.535 -9.976 1.00 87.12 75 HIS A O 1
ATOM 612 N N . SER A 1 76 ? 4.914 -17.663 -10.388 1.00 85.31 76 SER A N 1
ATOM 613 C CA . SER A 1 76 ? 4.640 -18.147 -9.036 1.00 85.31 76 SER A CA 1
ATOM 614 C C . SER A 1 76 ? 5.768 -17.784 -8.070 1.00 85.31 76 SER A C 1
ATOM 616 O O . SER A 1 76 ? 6.947 -17.683 -8.451 1.00 85.31 76 SER A O 1
ATOM 618 N N . CYS A 1 77 ? 5.401 -17.589 -6.804 1.00 81.69 77 CYS A N 1
ATOM 619 C CA . CYS A 1 77 ? 6.338 -17.623 -5.694 1.00 81.69 77 CYS A CA 1
ATOM 620 C C . CYS A 1 77 ? 7.177 -18.912 -5.753 1.00 81.69 77 CYS A C 1
ATOM 622 O O . CYS A 1 77 ? 6.716 -19.952 -6.216 1.00 81.69 77 CYS A O 1
ATOM 624 N N . LEU A 1 78 ? 8.440 -18.818 -5.334 1.00 86.00 78 LEU A N 1
ATOM 625 C CA . LEU A 1 78 ? 9.364 -19.956 -5.333 1.00 86.00 78 LEU A CA 1
ATOM 626 C C . LEU A 1 78 ? 9.321 -20.759 -4.029 1.00 86.00 78 LEU A C 1
ATOM 628 O O . LEU A 1 78 ? 10.031 -21.754 -3.916 1.00 86.00 78 LEU A O 1
ATOM 632 N N . ILE A 1 79 ? 8.557 -20.309 -3.033 1.00 82.62 79 ILE A N 1
ATOM 633 C CA . ILE A 1 79 ? 8.371 -21.048 -1.788 1.00 82.62 79 ILE A CA 1
ATOM 634 C C . ILE A 1 79 ? 7.135 -21.933 -1.937 1.00 82.62 79 ILE A C 1
ATOM 636 O O . ILE A 1 79 ? 6.063 -21.435 -2.264 1.00 82.62 79 ILE A O 1
ATOM 640 N N . ASN A 1 80 ? 7.305 -23.235 -1.687 1.00 72.56 80 ASN A N 1
ATOM 641 C CA . ASN A 1 80 ? 6.296 -24.283 -1.908 1.00 72.56 80 ASN A CA 1
ATOM 642 C C . ASN A 1 80 ? 4.974 -24.077 -1.163 1.00 72.56 80 ASN A C 1
ATOM 644 O O . ASN A 1 80 ? 3.985 -24.717 -1.485 1.00 72.56 80 ASN A O 1
ATOM 648 N N . ASP A 1 81 ? 4.978 -23.228 -0.150 1.00 75.44 81 ASP A N 1
ATOM 649 C CA . ASP A 1 81 ? 3.885 -23.019 0.782 1.00 75.44 81 ASP A CA 1
ATOM 650 C C . ASP A 1 81 ? 3.240 -21.621 0.570 1.00 75.44 81 ASP A C 1
ATOM 652 O O . ASP A 1 81 ? 2.409 -21.139 1.337 1.00 75.44 81 ASP A O 1
ATOM 656 N N . CYS A 1 82 ? 3.607 -20.954 -0.528 1.00 71.12 82 CYS A N 1
ATOM 657 C CA . CYS A 1 82 ? 3.090 -19.657 -0.927 1.00 71.12 82 CYS A CA 1
ATOM 658 C C . CYS A 1 82 ? 2.487 -19.727 -2.333 1.00 71.12 82 CYS A C 1
ATOM 660 O O . CYS A 1 82 ? 3.199 -19.745 -3.335 1.00 71.12 82 CYS A O 1
ATOM 662 N N . ASP A 1 83 ? 1.161 -19.648 -2.420 1.00 76.38 83 ASP A N 1
ATOM 663 C CA . ASP A 1 83 ? 0.427 -19.747 -3.691 1.00 76.38 83 ASP A CA 1
ATOM 664 C C . ASP A 1 83 ? 0.363 -18.428 -4.483 1.00 76.38 83 ASP A C 1
ATOM 666 O O . ASP A 1 83 ? -0.395 -18.290 -5.448 1.00 76.38 83 ASP A O 1
ATOM 670 N N . LYS A 1 84 ? 1.136 -17.405 -4.089 1.00 70.12 84 LYS A N 1
ATOM 671 C CA . LYS A 1 84 ? 1.082 -16.101 -4.761 1.00 70.12 84 LYS A CA 1
ATOM 672 C C . LYS A 1 84 ? 1.670 -16.180 -6.168 1.00 70.12 84 LYS A C 1
ATOM 674 O O . LYS A 1 84 ? 2.795 -16.636 -6.371 1.00 70.12 84 LYS A O 1
ATOM 679 N N . THR A 1 85 ? 0.929 -15.638 -7.129 1.00 78.69 85 THR A N 1
ATOM 680 C CA . THR A 1 85 ? 1.348 -15.488 -8.526 1.00 78.69 85 THR A CA 1
ATOM 681 C C . THR A 1 85 ? 1.412 -14.013 -8.920 1.00 78.69 85 THR A C 1
ATOM 683 O O . THR A 1 85 ? 0.747 -13.163 -8.326 1.00 78.69 85 THR A O 1
ATOM 686 N N . PHE A 1 86 ? 2.241 -13.688 -9.914 1.00 79.38 86 PHE A N 1
ATOM 687 C CA . PHE A 1 86 ? 2.550 -12.314 -10.316 1.00 79.38 86 PHE A CA 1
ATOM 688 C C . PHE A 1 86 ? 2.584 -12.162 -11.844 1.00 79.38 86 PHE A C 1
ATOM 690 O O . PHE A 1 86 ? 2.948 -13.097 -12.565 1.00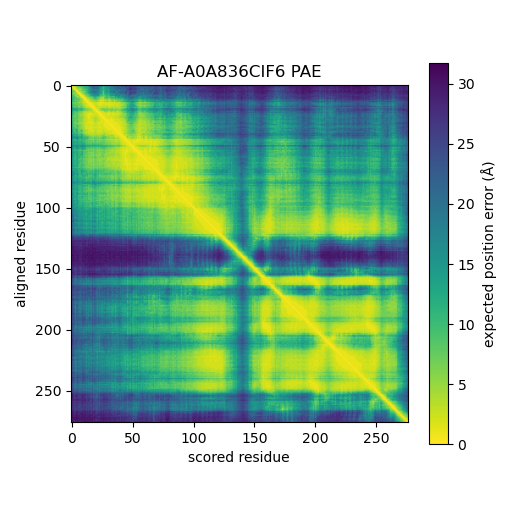 79.38 86 PHE A O 1
ATOM 697 N N . ILE A 1 87 ? 2.256 -10.964 -12.342 1.00 79.75 87 ILE A N 1
ATOM 698 C CA . ILE A 1 87 ? 2.316 -10.624 -13.775 1.00 79.75 87 ILE A CA 1
ATOM 699 C C . ILE A 1 87 ? 3.758 -10.527 -14.282 1.00 79.75 87 ILE A C 1
ATOM 701 O O . ILE A 1 87 ? 4.036 -10.891 -15.426 1.00 79.75 87 ILE A O 1
ATOM 705 N N . ALA A 1 88 ? 4.676 -10.061 -13.428 1.00 83.31 88 ALA A N 1
ATOM 706 C CA . ALA A 1 88 ? 6.082 -9.845 -13.761 1.00 83.31 88 ALA A CA 1
ATOM 707 C C . ALA A 1 88 ? 7.040 -10.538 -12.777 1.00 83.31 88 ALA A C 1
ATOM 709 O O . ALA A 1 88 ? 6.798 -10.579 -11.566 1.00 83.31 88 ALA A O 1
ATOM 710 N N . THR A 1 89 ? 8.174 -11.020 -13.296 1.00 87.75 89 THR A N 1
ATOM 711 C CA . THR A 1 89 ? 9.272 -11.601 -12.500 1.00 87.75 89 THR A CA 1
ATOM 712 C C . THR A 1 89 ? 9.791 -10.629 -11.452 1.00 87.75 89 THR A C 1
ATOM 714 O O . THR A 1 89 ? 10.012 -11.020 -10.311 1.00 87.75 89 THR A O 1
ATOM 717 N N . SER A 1 90 ? 9.921 -9.349 -11.811 1.00 82.38 90 SER A N 1
ATOM 718 C CA . SER A 1 90 ? 10.363 -8.296 -10.900 1.00 82.38 90 SER A CA 1
ATOM 719 C C . SER A 1 90 ? 9.451 -8.193 -9.680 1.00 82.38 90 SER A C 1
ATOM 721 O O . SER A 1 90 ? 9.955 -8.106 -8.565 1.00 82.38 90 SER A O 1
ATOM 723 N N . THR A 1 91 ? 8.129 -8.267 -9.855 1.00 75.00 91 THR A N 1
ATOM 724 C CA . THR A 1 91 ? 7.157 -8.254 -8.752 1.00 75.00 91 THR A CA 1
ATOM 725 C C . THR A 1 91 ? 7.279 -9.508 -7.884 1.00 75.00 91 THR A C 1
ATOM 727 O O . THR A 1 91 ? 7.337 -9.384 -6.661 1.00 75.00 91 THR A O 1
ATOM 730 N N . ARG A 1 92 ? 7.432 -10.694 -8.492 1.00 85.00 92 ARG A N 1
ATOM 731 C CA . ARG A 1 92 ? 7.666 -11.964 -7.780 1.00 85.00 92 ARG A CA 1
ATOM 732 C C . ARG A 1 92 ? 8.948 -11.935 -6.956 1.00 85.00 92 ARG A C 1
ATOM 734 O O . ARG A 1 92 ? 8.914 -12.191 -5.759 1.00 85.00 92 ARG A O 1
ATOM 741 N N . ASP A 1 93 ? 10.083 -11.596 -7.563 1.00 84.81 93 ASP A N 1
ATOM 742 C CA . ASP A 1 93 ? 11.386 -11.541 -6.881 1.00 84.81 93 ASP A CA 1
ATOM 743 C C . ASP A 1 93 ? 11.359 -10.554 -5.716 1.00 84.81 93 ASP A C 1
ATOM 745 O O . ASP A 1 93 ? 12.017 -10.726 -4.690 1.00 84.81 93 ASP A O 1
ATOM 749 N N . ARG A 1 94 ? 10.585 -9.488 -5.883 1.00 74.88 94 ARG A N 1
ATOM 750 C CA . ARG A 1 94 ? 10.410 -8.467 -4.872 1.00 74.88 94 ARG A CA 1
ATOM 751 C C . ARG A 1 94 ? 9.565 -8.971 -3.697 1.00 74.88 94 ARG A C 1
ATOM 753 O O . ARG A 1 94 ? 9.964 -8.745 -2.559 1.00 74.88 94 ARG A O 1
ATOM 760 N N . HIS A 1 95 ? 8.484 -9.705 -3.963 1.00 76.62 95 HIS A N 1
ATOM 761 C CA . HIS A 1 95 ? 7.726 -10.447 -2.950 1.00 76.62 95 HIS A CA 1
ATOM 762 C C . HIS A 1 95 ? 8.607 -11.452 -2.188 1.00 76.62 95 HIS A C 1
ATOM 764 O O . HIS A 1 95 ? 8.557 -11.502 -0.961 1.00 76.62 95 HIS A O 1
ATOM 770 N N . MET A 1 96 ? 9.474 -12.189 -2.892 1.00 79.50 96 MET A N 1
ATOM 771 C CA . MET A 1 96 ? 10.423 -13.117 -2.263 1.00 79.50 96 MET A CA 1
ATOM 772 C C . MET A 1 96 ? 11.331 -12.403 -1.263 1.00 79.50 96 MET A C 1
ATOM 774 O O . MET A 1 96 ? 11.513 -12.869 -0.141 1.00 79.50 96 MET A O 1
ATOM 778 N N . ARG A 1 97 ? 11.884 -11.248 -1.654 1.00 78.62 97 ARG A N 1
ATOM 779 C CA . ARG A 1 97 ? 12.760 -10.471 -0.774 1.00 78.62 97 ARG A CA 1
ATOM 780 C C . ARG A 1 97 ? 12.023 -9.949 0.453 1.00 78.62 97 ARG A C 1
ATOM 782 O O . ARG A 1 97 ? 12.587 -10.018 1.535 1.00 78.62 97 ARG A O 1
ATOM 789 N N . SER A 1 98 ? 10.805 -9.432 0.319 1.00 68.12 98 SER A N 1
ATOM 790 C CA . SER A 1 98 ? 10.099 -8.831 1.458 1.00 68.12 98 SER A CA 1
ATOM 791 C C . SER A 1 98 ? 9.498 -9.863 2.412 1.00 68.12 98 SER A C 1
ATOM 793 O O . SER A 1 98 ? 9.589 -9.681 3.622 1.00 68.12 98 SER A O 1
ATOM 795 N N . LEU A 1 99 ? 8.915 -10.948 1.892 1.00 72.69 99 LEU A N 1
ATOM 796 C CA . LEU A 1 99 ? 8.111 -11.875 2.696 1.00 72.69 99 LEU A CA 1
ATOM 797 C C . LEU A 1 99 ? 8.765 -13.230 2.957 1.00 72.69 99 LEU A C 1
ATOM 799 O O . LEU A 1 99 ? 8.323 -13.922 3.868 1.00 72.69 99 LEU A O 1
ATOM 803 N N . HIS A 1 100 ? 9.822 -13.605 2.233 1.00 73.88 100 HIS A N 1
ATOM 804 C CA . HIS A 1 100 ? 10.485 -14.908 2.390 1.00 73.88 100 HIS A CA 1
ATOM 805 C C . HIS A 1 100 ? 11.950 -14.808 2.846 1.00 73.88 100 HIS A C 1
ATOM 807 O O . HIS A 1 100 ? 12.682 -15.796 2.839 1.00 73.88 100 HIS A O 1
ATOM 813 N N . VAL A 1 101 ? 12.374 -13.629 3.316 1.00 79.00 101 VAL A N 1
ATOM 814 C CA . VAL A 1 101 ? 13.672 -13.418 3.974 1.00 79.00 101 VAL A CA 1
ATOM 815 C C . VAL A 1 101 ? 13.452 -13.220 5.471 1.00 79.00 101 VAL A C 1
ATOM 817 O O . VAL A 1 101 ? 12.792 -12.268 5.884 1.00 79.00 101 VAL A O 1
ATOM 820 N N . LYS A 1 102 ? 14.037 -14.101 6.295 1.00 76.12 102 LYS A N 1
ATOM 821 C CA . LYS A 1 102 ? 13.863 -14.093 7.762 1.00 76.12 102 LYS A CA 1
ATOM 822 C C . LYS A 1 102 ? 14.194 -12.745 8.404 1.00 76.12 102 LYS A C 1
ATOM 824 O O . LYS A 1 102 ? 13.478 -12.304 9.294 1.00 76.12 102 LYS A O 1
ATOM 829 N N . GLU A 1 103 ? 15.264 -12.091 7.961 1.00 79.56 103 GLU A N 1
ATOM 830 C CA . GLU A 1 103 ? 15.665 -10.775 8.473 1.00 79.56 103 GLU A CA 1
ATOM 831 C C . GLU A 1 103 ? 14.583 -9.714 8.233 1.00 79.56 103 GLU A C 1
ATOM 833 O O . GLU A 1 103 ? 14.200 -9.005 9.161 1.00 79.56 103 GLU A O 1
ATOM 838 N N . ASN A 1 104 ? 14.015 -9.678 7.025 1.00 74.38 104 ASN A N 1
ATOM 839 C CA . ASN A 1 104 ? 12.948 -8.742 6.676 1.00 74.38 104 ASN A CA 1
ATOM 840 C C . ASN A 1 104 ? 11.660 -9.040 7.456 1.00 74.38 104 ASN A C 1
ATOM 842 O O . ASN A 1 104 ? 11.031 -8.117 7.967 1.00 74.38 104 ASN A O 1
ATOM 846 N N . GLN A 1 105 ? 11.320 -10.318 7.655 1.00 72.75 105 GLN A N 1
ATOM 847 C CA . GLN A 1 105 ? 10.203 -10.715 8.521 1.00 72.75 105 GLN A CA 1
ATOM 848 C C . GLN A 1 105 ? 10.412 -10.270 9.979 1.00 72.75 105 GLN A C 1
ATOM 850 O O . GLN A 1 105 ? 9.483 -9.787 10.620 1.00 72.75 105 GLN A O 1
ATOM 855 N N . MET A 1 106 ? 11.623 -10.428 10.523 1.00 75.44 106 MET A N 1
ATOM 856 C CA . MET A 1 106 ? 11.943 -9.998 11.890 1.00 75.44 106 MET A CA 1
ATOM 857 C C . MET A 1 106 ? 11.904 -8.477 12.034 1.00 75.44 106 MET A C 1
ATOM 859 O O . MET A 1 106 ? 11.384 -7.971 13.029 1.00 75.44 106 MET A O 1
ATOM 863 N N . ARG A 1 107 ? 12.417 -7.745 11.040 1.00 77.38 107 ARG A N 1
ATOM 864 C CA . ARG A 1 107 ? 12.352 -6.281 11.000 1.00 77.38 107 ARG A CA 1
ATOM 865 C C . ARG A 1 107 ? 10.904 -5.794 11.012 1.00 77.38 107 ARG A C 1
ATOM 867 O O . ARG A 1 107 ? 10.566 -4.963 11.851 1.00 77.38 107 ARG A O 1
ATOM 874 N N . GLN A 1 108 ? 10.057 -6.387 10.174 1.00 73.88 108 GLN A N 1
ATOM 875 C CA . GLN A 1 108 ? 8.623 -6.111 10.125 1.00 73.88 108 GLN A CA 1
ATOM 876 C C . GLN A 1 108 ? 7.946 -6.380 11.484 1.00 73.88 108 GLN A C 1
ATOM 878 O O . GLN A 1 108 ? 7.306 -5.490 12.037 1.00 73.88 108 GLN A O 1
ATOM 883 N N . LYS A 1 109 ? 8.191 -7.548 12.103 1.00 76.06 109 LYS A N 1
ATOM 884 C CA . LYS A 1 109 ? 7.682 -7.879 13.453 1.00 76.06 109 LYS A CA 1
ATOM 885 C C . LYS A 1 109 ? 8.098 -6.872 14.519 1.00 76.06 109 LYS A C 1
ATOM 887 O O . LYS A 1 109 ? 7.316 -6.537 15.404 1.00 76.06 109 LYS A O 1
ATOM 892 N N . LYS A 1 110 ? 9.344 -6.400 14.462 1.00 81.75 110 LYS A N 1
ATOM 893 C CA . LYS A 1 110 ? 9.864 -5.412 15.411 1.00 81.75 110 LYS A CA 1
ATOM 894 C C . LYS A 1 110 ? 9.166 -4.060 15.250 1.00 81.75 110 LYS A C 1
ATOM 896 O O . LYS A 1 110 ? 8.884 -3.408 16.251 1.00 81.75 110 LYS A O 1
ATOM 901 N N . MET A 1 111 ? 8.900 -3.647 14.011 1.00 79.56 111 MET A N 1
ATOM 902 C CA . MET A 1 111 ? 8.166 -2.414 13.715 1.00 79.56 111 MET A CA 1
ATOM 903 C C . MET A 1 111 ? 6.720 -2.502 14.199 1.00 79.56 111 MET A C 1
ATOM 905 O O . MET A 1 111 ? 6.270 -1.600 14.900 1.00 79.56 111 MET A O 1
ATOM 909 N N . GLU A 1 112 ? 6.038 -3.611 13.907 1.00 78.69 112 GLU A N 1
ATOM 910 C CA . GLU A 1 112 ? 4.682 -3.879 14.393 1.00 78.69 112 GLU A CA 1
ATOM 911 C C . GLU A 1 112 ? 4.611 -3.815 15.911 1.00 78.69 112 GLU A C 1
ATOM 913 O O . GLU A 1 112 ? 3.845 -3.033 16.464 1.00 78.69 112 GLU A O 1
ATOM 918 N N . PHE A 1 113 ? 5.488 -4.552 16.593 1.00 81.94 113 PHE A N 1
ATOM 919 C CA . PHE A 1 113 ? 5.546 -4.546 18.049 1.00 81.94 113 PHE A CA 1
ATOM 920 C C . PHE A 1 113 ? 5.735 -3.136 18.626 1.00 81.94 113 PHE A C 1
ATOM 922 O O . PHE A 1 113 ? 5.107 -2.793 19.625 1.00 81.94 113 PHE A O 1
ATOM 929 N N . ALA A 1 114 ? 6.579 -2.305 18.005 1.00 85.81 114 ALA A N 1
ATOM 930 C CA . ALA A 1 114 ? 6.824 -0.944 18.473 1.00 85.81 114 ALA A CA 1
ATOM 931 C C . ALA A 1 114 ? 5.587 -0.040 18.338 1.00 85.81 114 ALA A C 1
ATOM 933 O O . ALA A 1 114 ? 5.258 0.674 19.284 1.00 85.81 114 ALA A O 1
ATOM 934 N N . VAL A 1 115 ? 4.892 -0.089 17.196 1.00 85.62 115 VAL A N 1
ATOM 935 C CA . VAL A 1 115 ? 3.650 0.675 16.979 1.00 85.62 115 VAL A CA 1
ATOM 936 C C . VAL A 1 115 ? 2.563 0.204 17.942 1.00 85.62 115 VAL A C 1
ATOM 938 O O . VAL A 1 115 ? 1.935 1.024 18.604 1.00 85.62 115 VAL A O 1
ATOM 941 N N . MET A 1 116 ? 2.394 -1.111 18.086 1.00 80.75 116 MET A N 1
ATOM 942 C CA . MET A 1 116 ? 1.385 -1.704 18.965 1.00 80.75 116 MET A CA 1
ATOM 943 C C . MET A 1 116 ? 1.593 -1.336 20.423 1.00 80.75 116 MET A C 1
ATOM 945 O O . MET A 1 116 ? 0.662 -0.910 21.105 1.00 80.75 116 MET A O 1
ATOM 949 N N . LYS A 1 117 ? 2.836 -1.456 20.892 1.00 86.25 117 LYS A N 1
ATOM 950 C CA . LYS A 1 117 ? 3.208 -1.046 22.241 1.00 86.25 117 LYS A CA 1
ATOM 951 C C . LYS A 1 117 ? 2.851 0.423 22.476 1.00 86.25 117 LYS A C 1
ATOM 953 O O . LYS A 1 117 ? 2.211 0.727 23.477 1.00 86.25 117 LYS A O 1
ATOM 958 N N . TYR A 1 118 ? 3.209 1.302 21.541 1.00 89.00 118 TYR A N 1
ATOM 959 C CA . TYR A 1 118 ? 2.939 2.732 21.658 1.00 89.00 118 TYR A CA 1
ATOM 960 C C . TYR A 1 118 ? 1.437 3.053 21.678 1.00 89.00 118 TYR A C 1
ATOM 962 O O . TYR A 1 118 ? 0.984 3.819 22.526 1.00 89.00 118 TYR A O 1
ATOM 970 N N . LEU A 1 119 ? 0.644 2.460 20.781 1.00 85.50 119 LEU A N 1
ATOM 971 C CA . LEU A 1 119 ? -0.803 2.690 20.722 1.00 85.50 119 LEU A CA 1
ATOM 972 C C . LEU A 1 119 ? -1.504 2.211 22.001 1.00 85.50 119 LEU A C 1
ATOM 974 O O . LEU A 1 119 ? -2.326 2.940 22.557 1.00 85.50 119 LEU A O 1
ATOM 978 N N . LYS A 1 120 ? -1.093 1.056 22.535 1.00 83.75 120 LYS A N 1
ATOM 979 C CA . LYS A 1 120 ? -1.587 0.530 23.814 1.00 83.75 120 LYS A CA 1
ATOM 980 C C . LYS A 1 120 ? -1.239 1.435 24.999 1.00 83.75 120 LYS A C 1
ATOM 982 O O . LYS A 1 120 ? -2.078 1.662 25.865 1.00 83.75 120 LYS A O 1
ATOM 987 N N . GLU A 1 121 ? -0.020 1.975 25.032 1.00 89.12 121 GLU A N 1
ATOM 988 C CA . GLU A 1 121 ? 0.416 2.956 26.041 1.00 89.12 121 GLU A CA 1
ATOM 989 C C . GLU A 1 121 ? -0.357 4.286 25.948 1.00 89.12 121 GLU A C 1
ATOM 991 O O . GLU A 1 121 ? -0.423 5.023 26.928 1.00 89.12 121 GLU A O 1
ATOM 996 N N . ASN A 1 122 ? -0.985 4.570 24.802 1.00 86.88 122 ASN A N 1
ATOM 997 C CA . ASN A 1 122 ? -1.787 5.768 24.543 1.00 86.88 122 ASN A CA 1
ATOM 998 C C . ASN A 1 122 ? -3.299 5.476 24.460 1.00 86.88 122 ASN A C 1
ATOM 1000 O O . ASN A 1 122 ? -4.033 6.210 23.802 1.00 86.88 122 ASN A O 1
ATOM 1004 N N . SER A 1 123 ? -3.772 4.430 25.146 1.00 84.12 123 SER A N 1
ATOM 1005 C CA . SER A 1 123 ? -5.202 4.107 25.312 1.00 84.12 123 SER A CA 1
ATOM 1006 C C . SER A 1 123 ? -5.961 3.723 24.034 1.00 84.12 123 SER A C 1
ATOM 1008 O O . SER A 1 123 ? -7.192 3.702 24.042 1.00 84.12 123 SER A O 1
ATOM 1010 N N . PHE A 1 124 ? -5.268 3.355 22.956 1.00 77.00 124 PHE A N 1
ATOM 1011 C CA . PHE A 1 124 ? -5.902 2.693 21.818 1.00 77.00 124 PHE A CA 1
ATOM 1012 C C . PHE A 1 124 ? -5.947 1.188 22.081 1.00 77.00 124 PHE A C 1
ATOM 1014 O O . PHE A 1 124 ? -4.922 0.505 22.045 1.00 77.00 124 PHE A O 1
ATOM 1021 N N . ASN A 1 125 ? -7.145 0.668 22.352 1.00 65.94 125 ASN A N 1
ATOM 1022 C CA . ASN A 1 125 ? -7.373 -0.772 22.417 1.00 65.94 125 ASN A CA 1
ATOM 1023 C C . ASN A 1 125 ? -7.542 -1.295 20.991 1.00 65.94 125 ASN A C 1
ATOM 1025 O O . ASN A 1 125 ? -8.556 -1.046 20.338 1.00 65.94 125 ASN A O 1
ATOM 1029 N N . LEU A 1 126 ? -6.515 -1.982 20.509 1.00 62.94 126 LEU A N 1
ATOM 1030 C CA . LEU A 1 126 ? -6.549 -2.703 19.248 1.00 62.94 126 LEU A CA 1
ATOM 1031 C C . LEU A 1 126 ? -7.004 -4.128 19.541 1.00 62.94 126 LEU A C 1
ATOM 1033 O O . LEU A 1 126 ? -6.571 -4.728 20.528 1.00 62.94 126 LEU A O 1
ATOM 1037 N N . ASP A 1 127 ? -7.912 -4.645 18.718 1.00 56.00 127 ASP A N 1
ATOM 1038 C CA . ASP A 1 127 ? -8.264 -6.053 18.794 1.00 56.00 127 ASP A CA 1
ATOM 1039 C C . ASP A 1 127 ? -7.115 -6.864 18.183 1.00 56.00 127 ASP A C 1
ATOM 1041 O O . ASP A 1 127 ? -7.011 -7.033 16.966 1.00 56.00 127 ASP A O 1
ATOM 1045 N N . ASP A 1 128 ? -6.206 -7.305 19.054 1.00 46.31 128 ASP A N 1
ATOM 1046 C CA . ASP A 1 128 ? -5.068 -8.151 18.697 1.00 46.31 128 ASP A CA 1
ATOM 1047 C C . ASP A 1 128 ? -5.525 -9.555 18.230 1.00 46.31 128 ASP A C 1
ATOM 1049 O O . ASP A 1 128 ? -4.725 -10.283 17.640 1.00 46.31 128 ASP A O 1
ATOM 1053 N N . GLU A 1 129 ? -6.786 -9.954 18.478 1.00 36.34 129 GLU A N 1
ATOM 1054 C CA . GLU A 1 129 ? -7.338 -11.279 18.154 1.00 36.34 129 GLU A CA 1
ATOM 1055 C C . GLU A 1 129 ? -8.067 -11.330 16.804 1.00 36.34 129 GLU A C 1
ATOM 1057 O O . GLU A 1 129 ? -8.122 -12.402 16.185 1.00 36.34 129 GLU A O 1
ATOM 1062 N N . VAL A 1 130 ? -8.551 -10.195 16.280 1.00 41.28 130 VAL A N 1
ATOM 1063 C CA . VAL A 1 130 ? -9.079 -10.091 14.905 1.00 41.28 130 VAL A CA 1
ATOM 1064 C C . VAL A 1 130 ? -7.916 -10.031 13.915 1.00 41.28 130 VAL A C 1
ATOM 1066 O O . VAL A 1 130 ? -7.695 -9.081 13.171 1.00 41.28 130 VAL A O 1
ATOM 1069 N N . HIS A 1 131 ? -7.157 -11.121 13.861 1.00 38.88 131 HIS A N 1
ATOM 1070 C CA . HIS A 1 131 ? -6.386 -11.450 12.678 1.00 38.88 131 HIS A CA 1
ATOM 1071 C C . HIS A 1 131 ? -7.392 -11.790 11.584 1.00 38.88 131 HIS A C 1
ATOM 1073 O O . HIS A 1 131 ? -7.929 -12.900 11.558 1.00 38.88 131 HIS A O 1
ATOM 1079 N N . ILE A 1 132 ? -7.649 -10.859 10.664 1.00 39.44 132 ILE A N 1
ATOM 1080 C CA . ILE A 1 132 ? -8.311 -11.197 9.402 1.00 39.44 132 ILE A CA 1
ATOM 1081 C C . ILE A 1 132 ? -7.337 -12.110 8.642 1.00 39.44 132 ILE A C 1
ATOM 1083 O O . ILE A 1 132 ? -6.483 -11.674 7.870 1.00 39.44 132 ILE A O 1
ATOM 1087 N N . ARG A 1 133 ? -7.414 -13.413 8.937 1.00 32.22 133 ARG A N 1
ATOM 1088 C CA . ARG A 1 133 ? -6.643 -14.465 8.283 1.00 32.22 133 ARG A CA 1
ATOM 1089 C C . ARG A 1 133 ? -7.196 -14.632 6.881 1.00 32.22 133 ARG A C 1
ATOM 1091 O O . ARG A 1 133 ? -8.107 -15.421 6.640 1.00 32.22 133 ARG A O 1
ATOM 1098 N N . TYR A 1 134 ? -6.628 -13.902 5.937 1.00 33.62 134 TYR A N 1
ATOM 1099 C CA . TYR A 1 134 ? -6.888 -14.134 4.527 1.00 33.62 134 TYR A CA 1
ATOM 1100 C C . TYR A 1 134 ? -6.157 -15.414 4.076 1.00 33.62 134 TYR A C 1
ATOM 1102 O O . TYR A 1 134 ? -5.043 -15.343 3.561 1.00 33.62 134 TYR A O 1
ATOM 1110 N N . ASN A 1 135 ? -6.749 -16.577 4.399 1.00 28.80 135 ASN A N 1
ATOM 1111 C CA . ASN A 1 135 ? -6.633 -17.864 3.689 1.00 28.80 135 ASN A CA 1
ATOM 1112 C C . ASN A 1 135 ? -7.462 -19.007 4.332 1.00 28.80 135 ASN A C 1
ATOM 1114 O O . ASN A 1 135 ? -7.038 -20.160 4.331 1.00 28.80 135 ASN A O 1
ATOM 1118 N N . GLU A 1 136 ? -8.674 -18.760 4.841 1.00 26.80 136 GLU A N 1
ATOM 1119 C CA . GLU A 1 136 ? -9.647 -19.862 4.959 1.00 26.80 136 GLU A CA 1
ATOM 1120 C C . GLU A 1 136 ? -10.322 -20.101 3.602 1.00 26.80 136 GLU A C 1
ATOM 1122 O O . GLU A 1 136 ? -11.461 -19.727 3.352 1.00 26.80 136 GLU A O 1
ATOM 1127 N N . SER A 1 137 ? -9.586 -20.748 2.698 1.00 25.36 137 SER A N 1
ATOM 1128 C CA . SER A 1 137 ? -10.185 -21.776 1.851 1.00 25.36 137 SER A CA 1
ATOM 1129 C C . SER A 1 137 ? -9.798 -23.098 2.494 1.00 25.36 137 SER A C 1
ATOM 1131 O O . SER A 1 137 ? -8.613 -23.351 2.666 1.00 25.36 137 SER A O 1
ATOM 1133 N N . VAL A 1 138 ? -10.803 -23.858 2.929 1.00 25.16 138 VAL A N 1
ATOM 1134 C CA . VAL A 1 138 ? -10.776 -25.276 3.325 1.00 25.16 138 VAL A CA 1
ATOM 1135 C C . VAL A 1 138 ? -9.379 -25.911 3.399 1.00 25.16 138 VAL A C 1
ATOM 1137 O O . VAL A 1 138 ? -8.722 -26.117 2.384 1.00 25.16 138 VAL A O 1
ATOM 1140 N N . VAL A 1 139 ? -8.992 -26.275 4.624 1.00 26.00 139 VAL A N 1
ATOM 1141 C CA . VAL A 1 139 ? -7.931 -27.223 5.001 1.00 26.00 139 VAL A CA 1
ATOM 1142 C C . VAL A 1 139 ? -7.395 -28.067 3.833 1.00 26.00 139 VAL A C 1
ATOM 1144 O O . VAL A 1 139 ? -8.103 -28.927 3.317 1.00 26.00 139 VAL A O 1
ATOM 1147 N N . ASN A 1 140 ? -6.107 -27.910 3.522 1.00 30.59 140 ASN A N 1
ATOM 1148 C CA . ASN A 1 140 ? -5.246 -29.026 3.132 1.00 30.59 140 ASN A CA 1
ATOM 1149 C C . ASN A 1 140 ? -3.814 -28.817 3.655 1.00 30.59 140 ASN A C 1
ATOM 1151 O O . ASN A 1 140 ? -3.414 -27.713 4.016 1.00 30.59 140 ASN A O 1
ATOM 1155 N N . ALA A 1 141 ? -3.109 -29.934 3.819 1.00 34.03 141 ALA A N 1
ATOM 1156 C CA . ALA A 1 141 ? -2.344 -30.289 5.017 1.00 34.03 141 ALA A CA 1
ATOM 1157 C C . ALA A 1 141 ? -1.024 -29.543 5.312 1.00 34.03 141 ALA A C 1
ATOM 1159 O O . ALA A 1 141 ? -0.436 -29.800 6.362 1.00 34.03 141 ALA A O 1
ATOM 1160 N N . ASP A 1 142 ? -0.587 -28.583 4.496 1.00 35.72 142 ASP A N 1
ATOM 1161 C CA . ASP A 1 142 ? 0.819 -28.141 4.534 1.00 35.72 142 ASP A CA 1
ATOM 1162 C C . ASP A 1 142 ? 1.055 -26.712 5.064 1.00 35.72 142 ASP A C 1
ATOM 1164 O O . ASP A 1 142 ? 2.130 -26.153 4.885 1.00 35.72 142 ASP A O 1
ATOM 1168 N N . LYS A 1 143 ? 0.079 -26.150 5.797 1.00 37.94 143 LYS A N 1
ATOM 1169 C CA . LYS A 1 143 ? 0.200 -24.986 6.713 1.00 37.94 143 LYS A CA 1
ATOM 1170 C C . LYS A 1 143 ? 1.276 -23.946 6.355 1.00 37.94 143 LYS A C 1
ATOM 1172 O O . LYS A 1 143 ? 2.298 -23.841 7.039 1.00 37.94 143 LYS A O 1
ATOM 1177 N N . ALA A 1 144 ? 0.954 -23.052 5.430 1.00 31.14 144 ALA A N 1
ATOM 1178 C CA . ALA A 1 144 ? 1.697 -21.810 5.309 1.00 31.14 144 ALA A CA 1
ATOM 1179 C C . ALA A 1 144 ? 0.821 -20.580 5.180 1.00 31.14 144 ALA A C 1
ATOM 1181 O O . ALA A 1 144 ? -0.252 -20.563 4.581 1.00 31.14 144 ALA A O 1
ATOM 1182 N N . TYR A 1 145 ? 1.294 -19.557 5.878 1.00 28.88 145 TYR A N 1
ATOM 1183 C CA . TYR A 1 145 ? 0.528 -18.406 6.298 1.00 28.88 145 TYR A CA 1
ATOM 1184 C C . TYR A 1 145 ? 0.809 -17.232 5.362 1.00 28.88 145 TYR A C 1
ATOM 1186 O O . TYR A 1 145 ? 1.940 -16.751 5.280 1.00 28.88 145 TYR A O 1
ATOM 1194 N N . ALA A 1 146 ? -0.234 -16.693 4.732 1.00 28.38 146 ALA A N 1
ATOM 1195 C CA . ALA A 1 146 ? -0.199 -15.321 4.253 1.00 28.38 146 ALA A CA 1
ATOM 1196 C C . ALA A 1 146 ? -0.411 -14.399 5.462 1.00 28.38 146 ALA A C 1
ATOM 1198 O O . ALA A 1 146 ? -1.517 -14.260 5.980 1.00 28.38 146 ALA A O 1
ATOM 1199 N N . ARG A 1 147 ? 0.682 -13.814 5.953 1.00 35.66 147 ARG A N 1
ATOM 1200 C CA . ARG A 1 147 ? 0.656 -12.836 7.037 1.00 35.66 147 ARG A CA 1
ATOM 1201 C C . ARG A 1 147 ? 0.132 -11.499 6.502 1.00 35.66 147 ARG A C 1
ATOM 1203 O O . ARG A 1 147 ? 0.765 -10.903 5.632 1.00 35.66 147 ARG A O 1
ATOM 1210 N N . ILE A 1 148 ? -1.018 -11.059 7.003 1.00 37.59 148 ILE A N 1
ATOM 1211 C CA . ILE A 1 148 ? -1.490 -9.677 6.900 1.00 37.59 148 ILE A CA 1
ATOM 1212 C C . ILE A 1 148 ? -1.860 -9.280 8.329 1.00 37.59 148 ILE A C 1
ATOM 1214 O O . ILE A 1 148 ? -2.890 -9.705 8.846 1.00 37.59 148 ILE A O 1
ATOM 1218 N N . ASP A 1 149 ? -0.957 -8.572 9.004 1.00 46.94 149 ASP A N 1
ATOM 1219 C CA . ASP A 1 149 ? -1.167 -8.101 10.372 1.00 46.94 149 ASP A CA 1
ATOM 1220 C C . ASP A 1 149 ? -2.044 -6.838 10.305 1.00 46.94 149 ASP A C 1
ATOM 1222 O O . ASP A 1 149 ? -1.553 -5.717 10.183 1.00 46.94 149 ASP A O 1
ATOM 1226 N N . LEU A 1 150 ? -3.360 -7.051 10.250 1.00 51.38 150 LEU A N 1
ATOM 1227 C CA . LEU A 1 150 ? -4.391 -6.014 10.242 1.00 51.38 150 LEU A CA 1
ATOM 1228 C C . LEU A 1 150 ? -4.788 -5.752 11.693 1.00 51.38 150 LEU A C 1
ATOM 1230 O O . LEU A 1 150 ? -5.269 -6.669 12.354 1.00 51.38 150 LEU A O 1
ATOM 1234 N N . PHE A 1 151 ? -4.605 -4.528 12.188 1.00 54.12 151 PHE A N 1
ATOM 1235 C CA . PHE A 1 151 ? -5.132 -4.154 13.502 1.00 54.12 151 PHE A CA 1
ATOM 1236 C C . PHE A 1 151 ? -6.489 -3.498 13.328 1.00 54.12 151 PHE A C 1
ATOM 1238 O O . PHE A 1 151 ? -6.592 -2.472 12.650 1.00 54.12 151 PHE A O 1
ATOM 1245 N N . VAL A 1 152 ? -7.515 -4.097 13.931 1.00 55.28 152 VAL A N 1
ATOM 1246 C CA . VAL A 1 152 ? -8.869 -3.555 13.901 1.00 55.28 152 VAL A CA 1
ATOM 1247 C C . VAL A 1 152 ? -9.071 -2.664 15.117 1.00 55.28 152 VAL A C 1
ATOM 1249 O O . VAL A 1 152 ? -8.988 -3.115 16.259 1.00 55.28 152 VAL A O 1
ATOM 1252 N N . CYS A 1 153 ? -9.363 -1.392 14.867 1.00 55.69 153 CYS A N 1
ATOM 1253 C CA . CYS A 1 153 ? -9.920 -0.504 15.874 1.00 55.69 153 CYS A CA 1
ATOM 1254 C C . CYS A 1 153 ? -11.375 -0.231 15.494 1.00 55.69 153 CYS A C 1
ATOM 1256 O O . CYS A 1 153 ? -11.650 0.364 14.449 1.00 55.69 153 CYS A O 1
ATOM 1258 N N . ASN A 1 154 ? -12.315 -0.705 16.314 1.00 55.19 154 ASN A N 1
ATOM 1259 C CA . ASN A 1 154 ? -13.707 -0.293 16.186 1.00 55.19 154 ASN A CA 1
ATOM 1260 C C . ASN A 1 154 ? -13.833 1.095 16.814 1.00 55.19 154 ASN A C 1
ATOM 1262 O O . ASN A 1 154 ? -13.925 1.233 18.035 1.00 55.19 154 ASN A O 1
ATOM 1266 N N . ILE A 1 155 ? -13.768 2.118 15.968 1.00 57.44 155 ILE A N 1
ATOM 1267 C CA . ILE A 1 155 ? -13.891 3.507 16.388 1.00 57.44 155 ILE A CA 1
ATOM 1268 C C . ILE A 1 155 ? -15.280 3.962 15.972 1.00 57.44 155 ILE A C 1
ATOM 1270 O O . ILE A 1 155 ? -15.461 4.292 14.808 1.00 57.44 155 ILE A O 1
ATOM 1274 N N . THR A 1 156 ? -16.225 3.933 16.920 1.00 59.56 156 THR A N 1
ATOM 1275 C CA . THR A 1 156 ? -17.576 4.550 16.929 1.00 59.56 156 THR A CA 1
ATOM 1276 C C . THR A 1 156 ? -18.449 4.421 15.664 1.00 59.56 156 THR A C 1
ATOM 1278 O O . THR A 1 156 ? -19.559 3.902 15.761 1.00 59.56 156 THR A O 1
ATOM 1281 N N . ALA A 1 157 ? -17.990 4.876 14.497 1.00 72.12 157 ALA A N 1
ATOM 1282 C CA . ALA A 1 157 ? -18.662 4.815 13.199 1.00 72.12 157 ALA A CA 1
ATOM 1283 C C . ALA A 1 157 ? -17.905 4.020 12.110 1.00 72.12 157 ALA A C 1
ATOM 1285 O O . ALA A 1 157 ? -18.497 3.755 11.066 1.00 72.12 157 ALA A O 1
ATOM 1286 N N . TYR A 1 158 ? -16.644 3.623 12.326 1.00 78.94 158 TYR A N 1
ATOM 1287 C CA . TYR A 1 158 ? -15.769 3.019 11.312 1.00 78.94 158 TYR A CA 1
ATOM 1288 C C . TYR A 1 158 ? -15.073 1.744 11.800 1.00 78.94 158 TYR A C 1
ATOM 1290 O O . TYR A 1 158 ? -14.699 1.611 12.967 1.00 78.94 158 TYR A O 1
ATOM 1298 N N . VAL A 1 159 ? -14.806 0.836 10.860 1.00 80.12 159 VAL A N 1
ATOM 1299 C CA . VAL A 1 159 ? -13.817 -0.233 11.032 1.00 80.12 159 VAL A CA 1
ATOM 1300 C C . VAL A 1 159 ? -12.477 0.295 10.538 1.00 80.12 159 VAL A C 1
ATOM 1302 O O . VAL A 1 159 ? -12.255 0.380 9.330 1.00 80.12 159 VAL A O 1
ATOM 1305 N N . VAL A 1 160 ? -11.579 0.657 11.453 1.00 80.19 160 VAL A N 1
ATOM 1306 C CA . VAL A 1 160 ? -10.226 1.083 11.081 1.00 80.19 160 VAL A CA 1
ATOM 1307 C C . VAL A 1 160 ? -9.312 -0.128 11.022 1.00 80.19 160 VAL A C 1
ATOM 1309 O O . VAL A 1 160 ? -9.203 -0.872 11.991 1.00 80.19 160 VAL A O 1
ATOM 1312 N N . ILE A 1 161 ? -8.647 -0.295 9.887 1.00 81.06 161 ILE A N 1
ATOM 1313 C CA . ILE A 1 161 ? -7.665 -1.332 9.608 1.00 81.06 161 ILE A CA 1
ATOM 1314 C C . ILE A 1 161 ? -6.300 -0.657 9.477 1.00 81.06 161 ILE A C 1
ATOM 1316 O O . ILE A 1 161 ? -6.015 -0.013 8.467 1.00 81.06 161 ILE A O 1
ATOM 1320 N N . LEU A 1 162 ? -5.453 -0.784 10.499 1.00 82.19 162 LEU A N 1
ATOM 1321 C CA . LEU A 1 162 ? -4.097 -0.231 10.482 1.00 82.19 162 LEU A CA 1
ATOM 1322 C C . LEU A 1 162 ? -3.109 -1.250 9.898 1.00 82.19 162 LEU A C 1
ATOM 1324 O O . LEU A 1 162 ? -2.901 -2.325 10.456 1.00 82.19 162 LEU A O 1
ATOM 1328 N N . GLU A 1 163 ? -2.474 -0.876 8.791 1.00 80.75 163 GLU A N 1
ATOM 1329 C CA . GLU A 1 163 ? -1.451 -1.635 8.076 1.00 80.75 163 GLU A CA 1
ATOM 1330 C C . GLU A 1 163 ? -0.081 -0.994 8.307 1.00 80.75 163 GLU A C 1
ATOM 1332 O O . GLU A 1 163 ? 0.198 0.110 7.833 1.00 80.75 163 GLU A O 1
ATOM 1337 N N . ILE A 1 164 ? 0.800 -1.691 9.022 1.00 79.38 164 ILE A N 1
ATOM 1338 C CA . ILE A 1 164 ? 2.175 -1.234 9.240 1.00 79.38 164 ILE A CA 1
ATOM 1339 C C . ILE A 1 164 ? 3.014 -1.748 8.085 1.00 79.38 164 ILE A C 1
ATOM 1341 O O . ILE A 1 164 ? 3.244 -2.948 7.964 1.00 79.38 164 ILE A O 1
ATOM 1345 N N . ASP A 1 165 ? 3.464 -0.849 7.222 1.00 72.31 165 ASP A N 1
ATOM 1346 C CA . ASP A 1 165 ? 4.059 -1.255 5.962 1.00 72.31 165 ASP A CA 1
ATOM 1347 C C . ASP A 1 165 ? 5.265 -0.394 5.566 1.00 72.31 165 ASP A C 1
ATOM 1349 O O . ASP A 1 165 ? 5.151 0.795 5.296 1.00 72.31 165 ASP A O 1
ATOM 1353 N N . GLU A 1 166 ? 6.444 -1.012 5.483 1.00 59.72 166 GLU A N 1
ATOM 1354 C CA . GLU A 1 166 ? 7.683 -0.340 5.091 1.00 59.72 166 GLU A CA 1
ATOM 1355 C C . GLU A 1 166 ? 7.710 0.096 3.616 1.00 59.72 166 GLU A C 1
ATOM 1357 O O . GLU A 1 166 ? 8.466 1.005 3.286 1.00 59.72 166 GLU A O 1
ATOM 1362 N N . LYS A 1 167 ? 6.930 -0.546 2.725 1.00 60.84 167 LYS A N 1
ATOM 1363 C CA . LYS A 1 167 ? 6.721 -0.207 1.291 1.00 60.84 167 LYS A CA 1
ATOM 1364 C C . LYS A 1 167 ? 5.907 -1.286 0.538 1.00 60.84 167 LYS A C 1
ATOM 1366 O O . LYS A 1 167 ? 5.721 -1.109 -0.661 1.00 60.84 167 LYS A O 1
ATOM 1371 N N . ALA A 1 168 ? 5.504 -2.403 1.145 1.00 50.41 168 ALA A N 1
ATOM 1372 C CA . ALA A 1 168 ? 4.788 -3.565 0.596 1.00 50.41 168 ALA A CA 1
ATOM 1373 C C . ALA A 1 168 ? 3.611 -3.226 -0.330 1.00 50.41 168 ALA A C 1
ATOM 1375 O O . ALA A 1 168 ? 3.413 -3.944 -1.304 1.00 50.41 168 ALA A O 1
ATOM 1376 N N . HIS A 1 169 ? 2.890 -2.125 -0.141 1.00 54.66 169 HIS A N 1
ATOM 1377 C CA . HIS A 1 169 ? 1.858 -1.678 -1.082 1.00 54.66 169 HIS A CA 1
ATOM 1378 C C . HIS A 1 169 ? 2.419 -1.352 -2.474 1.00 54.66 169 HIS A C 1
ATOM 1380 O O . HIS A 1 169 ? 1.739 -1.583 -3.467 1.00 54.66 169 HIS A O 1
ATOM 1386 N N . ARG A 1 170 ? 3.687 -0.921 -2.587 1.00 50.56 170 ARG A N 1
ATOM 1387 C CA . ARG A 1 170 ? 4.375 -0.812 -3.886 1.00 50.56 170 ARG A CA 1
ATOM 1388 C C . ARG A 1 170 ? 4.506 -2.181 -4.553 1.00 50.56 170 ARG A C 1
ATOM 1390 O O . ARG A 1 170 ? 4.744 -2.245 -5.758 1.00 50.56 170 ARG A O 1
ATOM 1397 N N . PHE A 1 171 ? 4.481 -3.260 -3.762 1.00 46.38 171 PHE A N 1
ATOM 1398 C CA . PHE A 1 171 ? 4.738 -4.657 -4.127 1.00 46.38 171 PHE A CA 1
ATOM 1399 C C . PHE A 1 171 ? 3.502 -5.396 -4.605 1.00 46.38 171 PHE A C 1
ATOM 1401 O O . PHE A 1 171 ? 3.651 -6.411 -5.287 1.00 46.38 171 PHE A O 1
ATOM 1408 N N . TYR A 1 172 ? 2.323 -4.856 -4.323 1.00 52.38 172 TYR A N 1
ATOM 1409 C CA . TYR A 1 172 ? 1.068 -5.345 -4.853 1.00 52.38 172 TYR A CA 1
ATOM 1410 C C . TYR A 1 172 ? 0.672 -4.520 -6.073 1.00 52.38 172 TYR A C 1
ATOM 1412 O O . TYR A 1 172 ? 0.867 -3.309 -6.122 1.00 52.38 172 TYR A O 1
ATOM 1420 N N . GLU A 1 173 ? 0.141 -5.191 -7.089 1.00 56.06 173 GLU A N 1
ATOM 1421 C CA . GLU A 1 173 ? -0.569 -4.487 -8.152 1.00 56.06 173 GLU A CA 1
ATOM 1422 C C . GLU A 1 173 ? -1.828 -3.852 -7.564 1.00 56.06 173 GLU A C 1
ATOM 1424 O O . GLU A 1 173 ? -2.512 -4.483 -6.756 1.00 56.06 173 GLU A O 1
ATOM 1429 N N . VAL A 1 174 ? -2.159 -2.641 -8.017 1.00 61.34 174 VAL A N 1
ATOM 1430 C CA . VAL A 1 174 ? -3.344 -1.877 -7.585 1.00 61.34 174 VAL A CA 1
ATOM 1431 C C . VAL A 1 174 ? -4.598 -2.748 -7.583 1.00 61.34 174 VAL A C 1
ATOM 1433 O O . VAL A 1 174 ? -5.349 -2.760 -6.614 1.00 61.34 174 VAL A O 1
ATOM 1436 N N . ARG A 1 175 ? -4.783 -3.558 -8.633 1.00 61.31 175 ARG A N 1
ATOM 1437 C CA . ARG A 1 175 ? -5.932 -4.459 -8.770 1.00 61.31 175 ARG A CA 1
ATOM 1438 C C . ARG A 1 175 ? -5.962 -5.555 -7.699 1.00 61.31 175 ARG A C 1
ATOM 1440 O O . ARG A 1 175 ? -7.035 -5.863 -7.188 1.00 61.31 175 ARG A O 1
ATOM 1447 N N . CYS A 1 176 ? -4.818 -6.147 -7.343 1.00 58.12 176 CYS A N 1
ATOM 1448 C CA . CYS A 1 176 ? -4.743 -7.140 -6.260 1.00 58.12 176 CYS A CA 1
ATOM 1449 C C . CYS A 1 176 ? -5.127 -6.512 -4.923 1.00 58.12 176 CYS A C 1
ATOM 1451 O O . CYS A 1 176 ? -5.821 -7.125 -4.120 1.00 58.12 176 CYS A O 1
ATOM 1453 N N . GLU A 1 177 ? -4.683 -5.280 -4.714 1.00 67.12 177 GLU A N 1
ATOM 1454 C CA . GLU A 1 177 ? -4.924 -4.545 -3.489 1.00 67.12 177 GLU A CA 1
ATOM 1455 C C . GLU A 1 177 ? -6.388 -4.113 -3.351 1.00 67.12 177 GLU A C 1
ATOM 1457 O O . GLU A 1 177 ? -7.004 -4.319 -2.312 1.00 67.12 177 GLU A O 1
ATOM 1462 N N . GLN A 1 178 ? -6.988 -3.611 -4.430 1.00 70.50 178 GLN A N 1
ATOM 1463 C CA . GLN A 1 178 ? -8.424 -3.336 -4.494 1.00 70.50 178 GLN A CA 1
ATOM 1464 C C . GLN A 1 178 ? -9.252 -4.599 -4.267 1.00 70.50 178 GLN A C 1
ATOM 1466 O O . GLN A 1 178 ? -10.185 -4.582 -3.472 1.00 70.50 178 GLN A O 1
ATOM 1471 N N . THR A 1 179 ? -8.878 -5.708 -4.912 1.00 64.94 179 THR A N 1
ATOM 1472 C CA . THR A 1 179 ? -9.552 -7.001 -4.715 1.00 64.94 179 THR A CA 1
ATOM 1473 C C . THR A 1 179 ? -9.486 -7.423 -3.248 1.00 64.94 179 THR A C 1
ATOM 1475 O O . THR A 1 179 ? -10.502 -7.814 -2.685 1.00 64.94 179 THR A O 1
ATOM 1478 N N . ARG A 1 180 ? -8.323 -7.272 -2.603 1.00 72.69 180 ARG A N 1
ATOM 1479 C CA . ARG A 1 180 ? -8.131 -7.572 -1.180 1.00 72.69 180 ARG A CA 1
ATOM 1480 C C . ARG A 1 180 ? -9.029 -6.719 -0.286 1.00 72.69 180 ARG A C 1
ATOM 1482 O O . ARG A 1 180 ? -9.711 -7.262 0.575 1.00 72.69 180 ARG A O 1
ATOM 1489 N N . MET A 1 181 ? -9.046 -5.402 -0.493 1.00 75.94 181 MET A N 1
ATOM 1490 C CA . MET A 1 181 ? -9.887 -4.489 0.289 1.00 75.94 181 MET A CA 1
ATOM 1491 C C . MET A 1 181 ? -11.380 -4.808 0.117 1.00 75.94 181 MET A C 1
ATOM 1493 O O . MET A 1 181 ? -12.106 -4.851 1.105 1.00 75.94 181 MET A O 1
ATOM 1497 N N . LEU A 1 182 ? -11.822 -5.115 -1.110 1.00 73.38 182 LEU A N 1
ATOM 1498 C CA . LEU A 1 182 ? -13.201 -5.524 -1.405 1.00 73.38 182 LEU A CA 1
ATOM 1499 C C . LEU A 1 182 ? -13.574 -6.858 -0.750 1.00 73.38 182 LEU A C 1
ATOM 1501 O O . LEU A 1 182 ? -14.680 -7.002 -0.245 1.00 73.38 182 LEU A O 1
ATOM 1505 N N . GLN A 1 183 ? -12.665 -7.834 -0.735 1.00 68.12 183 GLN A N 1
ATOM 1506 C CA . GLN A 1 183 ? -12.892 -9.115 -0.060 1.00 68.12 183 GLN A CA 1
ATOM 1507 C C . GLN A 1 183 ? -12.998 -8.956 1.457 1.00 68.12 183 GLN A C 1
ATOM 1509 O O . GLN A 1 183 ? -13.804 -9.637 2.088 1.00 68.12 183 GLN A O 1
ATOM 1514 N N . ILE A 1 184 ? -12.192 -8.067 2.043 1.00 73.44 184 ILE A N 1
ATOM 1515 C CA . ILE A 1 184 ? -12.277 -7.738 3.468 1.00 73.44 184 ILE A CA 1
ATOM 1516 C C . ILE A 1 184 ? -13.619 -7.068 3.770 1.00 73.44 184 ILE A C 1
ATOM 1518 O O . ILE A 1 184 ? -14.294 -7.490 4.706 1.00 73.44 184 ILE A O 1
ATOM 1522 N N . ASP A 1 185 ? -14.029 -6.079 2.970 1.00 74.62 185 ASP A N 1
ATOM 1523 C CA . ASP A 1 185 ? -15.342 -5.445 3.115 1.00 74.62 185 ASP A CA 1
ATOM 1524 C C . ASP A 1 185 ? -16.467 -6.485 3.009 1.00 74.62 185 ASP A C 1
ATOM 1526 O O . ASP A 1 185 ? -17.245 -6.624 3.946 1.00 74.62 185 ASP A O 1
ATOM 1530 N N . ASP A 1 186 ? -16.492 -7.310 1.958 1.00 69.56 186 ASP A N 1
ATOM 1531 C CA . ASP A 1 186 ? -17.494 -8.371 1.775 1.00 69.56 186 ASP A CA 1
ATOM 1532 C C . ASP A 1 186 ? -17.548 -9.348 2.964 1.00 69.56 186 ASP A C 1
ATOM 1534 O O . ASP A 1 186 ? -18.633 -9.696 3.438 1.00 69.56 186 ASP A O 1
ATOM 1538 N N . ALA A 1 187 ? -16.394 -9.750 3.507 1.00 69.75 187 ALA A N 1
ATOM 1539 C CA . ALA A 1 187 ? -16.333 -10.595 4.698 1.00 69.75 187 ALA A CA 1
ATOM 1540 C C . ALA A 1 187 ? -16.935 -9.902 5.934 1.00 69.75 187 ALA A C 1
ATOM 1542 O O . ALA A 1 187 ? -17.713 -10.521 6.665 1.00 69.75 187 ALA A O 1
ATOM 1543 N N . LEU A 1 188 ? -16.636 -8.616 6.145 1.00 70.94 188 LEU A N 1
ATOM 1544 C CA . LEU A 1 188 ? -17.213 -7.816 7.231 1.00 70.94 188 LEU A CA 1
ATOM 1545 C C . LEU A 1 188 ? -18.735 -7.671 7.068 1.00 70.94 188 LEU A C 1
ATOM 1547 O O . LEU A 1 188 ? -19.474 -7.876 8.034 1.00 70.94 188 LEU A O 1
ATOM 1551 N N . ARG A 1 189 ? -19.223 -7.403 5.847 1.00 74.69 189 ARG A N 1
ATOM 1552 C CA . ARG A 1 189 ? -20.663 -7.303 5.539 1.00 74.69 189 ARG A CA 1
ATOM 1553 C C . ARG A 1 189 ? -21.388 -8.621 5.798 1.00 74.69 189 ARG A C 1
ATOM 1555 O O . ARG A 1 189 ? -22.434 -8.620 6.445 1.00 74.69 189 ARG A O 1
ATOM 1562 N N . LYS A 1 190 ? -20.822 -9.751 5.358 1.00 67.94 190 LYS A N 1
ATOM 1563 C CA . LYS A 1 190 ? -21.347 -11.102 5.646 1.00 67.94 190 LYS A CA 1
ATOM 1564 C C . LYS A 1 190 ? -21.362 -11.411 7.141 1.00 67.94 190 LYS A C 1
ATOM 1566 O O . LYS A 1 190 ? -22.270 -12.091 7.610 1.00 67.94 190 LYS A O 1
ATOM 1571 N N . GLY A 1 191 ? -20.391 -10.880 7.881 1.00 66.44 191 GLY A N 1
ATOM 1572 C CA . GLY A 1 191 ? -20.337 -10.921 9.342 1.00 66.44 191 GLY A CA 1
ATOM 1573 C C . GLY A 1 191 ? -21.311 -9.970 10.051 1.00 66.44 191 GLY A C 1
ATOM 1574 O O . GLY A 1 191 ? -21.320 -9.935 11.278 1.00 66.44 191 GLY A O 1
ATOM 1575 N N . GLY A 1 192 ? -22.129 -9.202 9.320 1.00 64.69 192 GLY A N 1
ATOM 1576 C CA . GLY A 1 192 ? -23.117 -8.276 9.880 1.00 64.69 192 GLY A CA 1
ATOM 1577 C C . GLY A 1 192 ? -22.572 -6.892 10.252 1.00 64.69 192 GLY A C 1
ATOM 1578 O O . GLY A 1 192 ? -23.288 -6.099 10.862 1.00 64.69 192 GLY A O 1
ATOM 1579 N N . ILE A 1 193 ? -21.329 -6.569 9.888 1.00 74.50 193 ILE A N 1
ATOM 1580 C CA . ILE A 1 193 ? -20.716 -5.267 10.164 1.00 74.50 193 ILE A CA 1
ATOM 1581 C C . ILE A 1 193 ? -21.020 -4.320 8.999 1.00 74.50 193 ILE A C 1
ATOM 1583 O O . ILE A 1 193 ? -20.536 -4.517 7.886 1.00 74.50 193 ILE A O 1
ATOM 1587 N N . ALA A 1 194 ? -21.816 -3.277 9.253 1.00 77.12 194 ALA A N 1
ATOM 1588 C CA . ALA A 1 194 ? -22.257 -2.296 8.249 1.00 77.12 194 ALA A CA 1
ATOM 1589 C C . ALA A 1 194 ? -21.463 -0.971 8.255 1.00 77.12 194 ALA A C 1
ATOM 1591 O O . ALA A 1 194 ? -21.670 -0.128 7.386 1.00 77.12 194 ALA A O 1
ATOM 1592 N N . ALA A 1 195 ? -20.546 -0.784 9.210 1.00 79.38 195 ALA A N 1
ATOM 1593 C CA . ALA A 1 195 ? -19.711 0.415 9.302 1.00 79.38 195 ALA A CA 1
ATOM 1594 C C . ALA A 1 195 ? -18.748 0.540 8.098 1.00 79.38 195 ALA A C 1
ATOM 1596 O O . ALA A 1 195 ? -18.260 -0.490 7.614 1.00 79.38 195 ALA A O 1
ATOM 1597 N N . PRO A 1 196 ? -18.447 1.753 7.596 1.00 83.44 196 PRO A N 1
ATOM 1598 C CA . PRO A 1 196 ? -17.433 1.935 6.563 1.00 83.44 196 PRO A CA 1
ATOM 1599 C C . PRO A 1 196 ? -16.052 1.467 7.035 1.00 83.44 196 PRO A C 1
ATOM 1601 O O . PRO A 1 196 ? -15.723 1.547 8.222 1.00 83.44 196 PRO A O 1
ATOM 1604 N N . VAL A 1 197 ? -15.250 0.975 6.096 1.00 81.81 197 VAL A N 1
ATOM 1605 C CA . VAL A 1 197 ? -13.911 0.437 6.353 1.00 81.81 197 VAL A CA 1
ATOM 1606 C C . VAL A 1 197 ? -12.866 1.477 5.971 1.00 81.81 197 VAL A C 1
ATOM 1608 O O . VAL A 1 197 ? -12.916 2.061 4.888 1.00 81.81 197 VAL A O 1
ATOM 1611 N N . VAL A 1 198 ? -11.902 1.709 6.856 1.00 82.81 198 VAL A N 1
ATOM 1612 C CA . VAL A 1 198 ? -10.821 2.678 6.662 1.00 82.81 198 VAL A CA 1
ATOM 1613 C C . VAL A 1 198 ? -9.489 1.956 6.789 1.00 82.81 198 VAL A C 1
ATOM 1615 O O . VAL A 1 198 ? -9.071 1.590 7.882 1.00 82.81 198 VAL A O 1
ATOM 1618 N N . PHE A 1 199 ? -8.803 1.771 5.670 1.00 82.12 199 PHE A N 1
ATOM 1619 C CA . PHE A 1 199 ? -7.445 1.248 5.627 1.00 82.12 199 PHE A CA 1
ATOM 1620 C C . PHE A 1 199 ? -6.458 2.392 5.873 1.00 82.12 199 PHE A C 1
ATOM 1622 O O . PHE A 1 199 ? -6.351 3.307 5.060 1.00 82.12 199 PHE A O 1
ATOM 1629 N N . ILE A 1 200 ? -5.716 2.346 6.976 1.00 83.12 200 ILE A N 1
ATOM 1630 C CA . ILE A 1 200 ? -4.635 3.287 7.276 1.00 83.12 200 ILE A CA 1
ATOM 1631 C C . ILE A 1 200 ? -3.311 2.567 7.059 1.00 83.12 200 ILE A C 1
ATOM 1633 O O . ILE A 1 200 ? -2.953 1.674 7.816 1.00 83.12 200 ILE A O 1
ATOM 1637 N N . ARG A 1 201 ? -2.545 2.978 6.052 1.00 81.75 201 ARG A N 1
ATOM 1638 C CA . ARG A 1 201 ? -1.184 2.496 5.819 1.00 81.75 201 ARG A CA 1
ATOM 1639 C C . ARG A 1 201 ? -0.186 3.411 6.482 1.00 81.75 201 ARG A C 1
ATOM 1641 O O . ARG A 1 201 ? 0.007 4.543 6.048 1.00 81.75 201 ARG A O 1
ATOM 1648 N N . PHE A 1 202 ? 0.500 2.897 7.485 1.00 83.19 202 PHE A N 1
ATOM 1649 C CA . PHE A 1 202 ? 1.525 3.618 8.213 1.00 83.19 202 PHE A CA 1
ATOM 1650 C C . PHE A 1 202 ? 2.913 3.130 7.807 1.00 83.19 202 PHE A C 1
ATOM 1652 O O . PHE A 1 202 ? 3.225 1.952 7.972 1.00 83.19 202 PHE A O 1
ATOM 1659 N N . ASN A 1 203 ? 3.757 4.034 7.303 1.00 80.25 203 ASN A N 1
ATOM 1660 C CA . ASN A 1 203 ? 5.135 3.709 6.955 1.00 80.25 203 ASN A CA 1
ATOM 1661 C C . ASN A 1 203 ? 6.101 3.858 8.151 1.00 80.25 203 ASN A C 1
ATOM 1663 O O . ASN A 1 203 ? 6.418 4.984 8.564 1.00 80.25 203 ASN A O 1
ATOM 1667 N N . PRO A 1 204 ? 6.660 2.751 8.679 1.00 74.31 204 PRO A N 1
ATOM 1668 C CA . PRO A 1 204 ? 7.595 2.770 9.791 1.00 74.31 204 PRO A CA 1
ATOM 1669 C C . PRO A 1 204 ? 9.026 3.206 9.411 1.00 74.31 204 PRO A C 1
ATOM 1671 O O . PRO A 1 204 ? 9.814 3.446 10.329 1.00 74.31 204 PRO A O 1
ATOM 1674 N N . ASP A 1 205 ? 9.366 3.405 8.134 1.00 74.12 205 ASP A N 1
ATOM 1675 C CA . ASP A 1 205 ? 10.701 3.886 7.735 1.00 74.12 205 ASP A CA 1
ATOM 1676 C C . ASP A 1 205 ? 10.887 5.403 7.846 1.00 74.12 205 ASP A C 1
ATOM 1678 O O . ASP A 1 205 ? 12.017 5.873 7.953 1.00 74.12 205 ASP A O 1
ATOM 1682 N N . GLY A 1 206 ? 9.807 6.187 7.785 1.00 71.69 206 GLY A N 1
ATOM 1683 C CA . GLY A 1 206 ? 9.857 7.647 7.940 1.00 71.69 206 GLY A CA 1
ATOM 1684 C C . GLY A 1 206 ? 10.653 8.422 6.885 1.00 71.69 206 GLY A C 1
ATOM 1685 O O . GLY A 1 206 ? 10.847 9.626 7.049 1.00 71.69 206 GLY A O 1
ATOM 1686 N N . LEU A 1 207 ? 11.117 7.763 5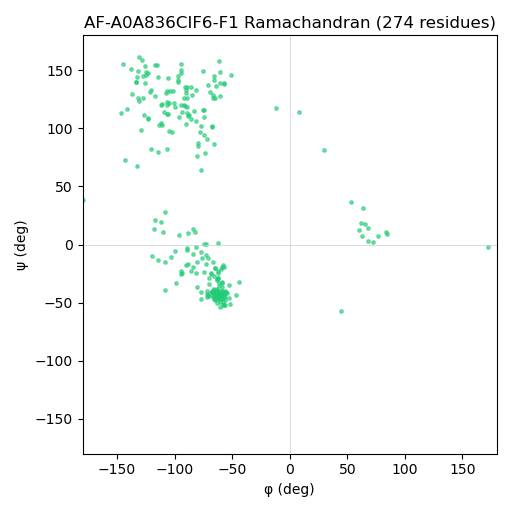.816 1.00 77.19 207 LEU A N 1
ATOM 1687 C CA . LEU A 1 207 ? 11.775 8.424 4.692 1.00 77.19 207 LEU A CA 1
ATOM 1688 C C . LEU A 1 207 ? 10.725 9.142 3.842 1.00 77.19 207 LEU A C 1
ATOM 1690 O O . LEU A 1 207 ? 9.954 8.504 3.121 1.00 77.19 207 LEU A O 1
ATOM 1694 N N . VAL A 1 208 ? 10.746 10.467 3.885 1.00 72.12 208 VAL A N 1
ATOM 1695 C CA . VAL A 1 208 ? 9.827 11.337 3.149 1.00 72.12 208 VAL A CA 1
ATOM 1696 C C . VAL A 1 208 ? 10.589 12.166 2.123 1.00 72.12 208 VAL A C 1
ATOM 1698 O O . VAL A 1 208 ? 11.791 12.396 2.254 1.00 72.12 208 VAL A O 1
ATOM 1701 N N . THR A 1 209 ? 9.905 12.585 1.061 1.00 69.88 209 THR A N 1
ATOM 1702 C CA . THR A 1 209 ? 10.462 13.506 0.063 1.00 69.88 209 THR A CA 1
ATOM 1703 C C . THR A 1 209 ? 9.639 14.782 0.081 1.00 69.88 209 THR A C 1
ATOM 1705 O O . THR A 1 209 ? 8.421 14.709 -0.009 1.00 69.88 209 THR A O 1
ATOM 1708 N N . ARG A 1 210 ? 10.297 15.931 0.219 1.00 68.75 210 ARG A N 1
ATOM 1709 C CA . ARG A 1 210 ? 9.673 17.254 0.221 1.00 68.75 210 ARG A CA 1
ATOM 1710 C C . ARG A 1 210 ? 10.528 18.187 -0.626 1.00 68.75 210 ARG A C 1
ATOM 1712 O O . ARG A 1 210 ? 11.743 18.215 -0.446 1.00 68.75 210 ARG A O 1
ATOM 1719 N N . ASP A 1 211 ? 9.914 18.897 -1.568 1.00 67.94 211 ASP A N 1
ATOM 1720 C CA . ASP A 1 211 ? 10.607 19.820 -2.480 1.00 67.94 211 ASP A CA 1
ATOM 1721 C C . ASP A 1 211 ? 11.796 19.151 -3.216 1.00 67.94 211 ASP A C 1
ATOM 1723 O O . ASP A 1 211 ? 12.871 19.725 -3.391 1.00 67.94 211 ASP A O 1
ATOM 1727 N N . GLY A 1 212 ? 11.638 17.872 -3.584 1.00 69.31 212 GLY A N 1
ATOM 1728 C CA . GLY A 1 212 ? 12.683 17.062 -4.226 1.00 69.31 212 GLY A CA 1
ATOM 1729 C C . GLY A 1 212 ? 13.840 16.622 -3.313 1.00 69.31 212 GLY A C 1
ATOM 1730 O O . GLY A 1 212 ? 14.758 15.947 -3.783 1.00 69.31 212 GLY A O 1
ATOM 1731 N N . GLN A 1 213 ? 13.806 16.951 -2.020 1.00 70.69 213 GLN A N 1
ATOM 1732 C CA . GLN A 1 213 ? 14.811 16.560 -1.029 1.00 70.69 213 GLN A CA 1
ATOM 1733 C C . GLN A 1 213 ? 14.290 15.452 -0.109 1.00 70.69 213 GLN A C 1
ATOM 1735 O O . GLN A 1 213 ? 13.115 15.422 0.251 1.00 70.69 213 GLN A O 1
ATOM 1740 N N . LYS A 1 214 ? 15.170 14.519 0.269 1.00 76.38 214 LYS A N 1
ATOM 1741 C CA . LYS A 1 214 ? 14.834 13.411 1.173 1.00 76.38 214 LYS A CA 1
ATOM 1742 C C . LYS A 1 214 ? 15.089 13.810 2.622 1.00 76.38 214 LYS A C 1
ATOM 1744 O O . LYS A 1 214 ? 16.191 14.239 2.948 1.00 76.38 214 LYS A O 1
ATOM 1749 N N . PHE A 1 215 ? 14.105 13.574 3.479 1.00 76.00 215 PHE A N 1
ATOM 1750 C CA . PHE A 1 215 ? 14.195 13.776 4.921 1.00 76.00 215 PHE A CA 1
ATOM 1751 C C . PHE A 1 215 ? 13.813 12.490 5.648 1.00 76.00 215 PHE A C 1
ATOM 1753 O O . PHE A 1 215 ? 13.035 11.682 5.139 1.00 76.00 215 PHE A O 1
ATOM 1760 N N . THR A 1 216 ? 14.346 12.318 6.852 1.00 82.75 216 THR A N 1
ATOM 1761 C CA . THR A 1 216 ? 13.974 11.220 7.745 1.00 82.75 216 THR A CA 1
ATOM 1762 C C . THR A 1 216 ? 13.240 11.807 8.934 1.00 82.75 216 THR A C 1
ATOM 1764 O O . THR A 1 216 ? 13.809 12.619 9.658 1.00 82.75 216 THR A O 1
ATOM 1767 N N . ILE A 1 217 ? 11.992 11.393 9.133 1.00 82.81 217 ILE A N 1
ATOM 1768 C CA . ILE A 1 217 ? 11.206 11.750 10.317 1.00 82.81 217 ILE A CA 1
ATOM 1769 C C . ILE A 1 217 ? 11.457 10.694 11.397 1.00 82.81 217 ILE A C 1
ATOM 1771 O O . ILE A 1 217 ? 11.474 9.487 11.110 1.00 82.81 217 ILE A O 1
ATOM 1775 N N . SER A 1 218 ? 11.664 11.134 12.639 1.00 86.69 218 SER A N 1
ATOM 1776 C CA . SER A 1 218 ? 11.944 10.224 13.751 1.00 86.69 218 SER A CA 1
ATOM 1777 C C . SER A 1 218 ? 10.784 9.250 13.986 1.00 86.69 218 SER A C 1
ATOM 1779 O O . SER A 1 218 ? 9.652 9.477 13.566 1.00 86.69 218 SER A O 1
ATOM 1781 N N . GLN A 1 219 ? 11.054 8.109 14.623 1.00 85.19 219 GLN A N 1
ATOM 1782 C CA . GLN A 1 219 ? 9.989 7.155 14.946 1.00 85.19 219 GLN A CA 1
ATOM 1783 C C . GLN A 1 219 ? 8.954 7.761 15.904 1.00 85.19 219 GLN A C 1
ATOM 1785 O O . GLN A 1 219 ? 7.763 7.540 15.718 1.00 85.19 219 GLN A O 1
ATOM 1790 N N . GLU A 1 220 ? 9.405 8.537 16.889 1.00 88.06 220 GLU A N 1
ATOM 1791 C CA . GLU A 1 220 ? 8.557 9.170 17.902 1.00 88.06 220 GLU A CA 1
ATOM 1792 C C . GLU A 1 220 ? 7.575 10.170 17.286 1.00 88.06 220 GLU A C 1
ATOM 1794 O O . GLU A 1 220 ? 6.372 10.043 17.492 1.00 88.06 220 GLU A O 1
ATOM 1799 N N . GLU A 1 221 ? 8.058 11.086 16.441 1.00 87.12 221 GLU A N 1
ATOM 1800 C CA . GLU A 1 221 ? 7.198 12.056 15.746 1.00 87.12 221 GLU A CA 1
ATOM 1801 C C . GLU A 1 221 ? 6.133 11.366 14.884 1.00 87.12 221 GLU A C 1
ATOM 1803 O O . GLU A 1 221 ? 4.996 11.827 14.792 1.00 87.12 221 GLU A O 1
ATOM 1808 N N . ARG A 1 222 ? 6.478 10.236 14.258 1.00 87.00 222 ARG A N 1
ATOM 1809 C CA . ARG A 1 222 ? 5.543 9.487 13.408 1.00 87.00 222 ARG A CA 1
ATOM 1810 C C . ARG A 1 222 ? 4.472 8.771 14.208 1.00 87.00 222 ARG A C 1
ATOM 1812 O O . ARG A 1 222 ? 3.319 8.740 13.784 1.00 87.00 222 ARG A O 1
ATOM 1819 N N . LEU A 1 223 ? 4.850 8.192 15.342 1.00 88.81 223 LEU A N 1
ATOM 1820 C CA . LEU A 1 223 ? 3.914 7.556 16.261 1.00 88.81 223 LEU A CA 1
ATOM 1821 C C . LEU A 1 223 ? 2.960 8.584 16.879 1.00 88.81 223 LEU A C 1
ATOM 1823 O O . LEU A 1 223 ? 1.758 8.333 16.929 1.00 88.81 223 LEU A O 1
ATOM 1827 N N . GLU A 1 224 ? 3.469 9.758 17.256 1.00 88.44 224 GLU A N 1
ATOM 1828 C CA . GLU A 1 224 ? 2.645 10.855 17.769 1.00 88.44 224 GLU A CA 1
ATOM 1829 C C . GLU A 1 224 ? 1.658 11.356 16.706 1.00 88.44 224 GLU A C 1
ATOM 1831 O O . GLU A 1 224 ? 0.478 11.539 16.998 1.00 88.44 224 GLU A O 1
ATOM 1836 N N . TYR A 1 225 ? 2.086 11.474 15.447 1.00 86.00 225 TYR A N 1
ATOM 1837 C CA . TYR A 1 225 ? 1.175 11.816 14.356 1.00 86.00 225 TYR A CA 1
ATOM 1838 C C . TYR A 1 225 ? 0.096 10.749 14.122 1.00 86.00 225 TYR A C 1
ATOM 1840 O O . TYR A 1 225 ? -1.078 11.082 13.978 1.00 86.00 225 TYR A O 1
ATOM 1848 N N . LEU A 1 226 ? 0.476 9.465 14.094 1.00 86.12 226 LEU A N 1
ATOM 1849 C CA . LEU A 1 226 ? -0.478 8.360 13.963 1.00 86.12 226 LEU A CA 1
ATOM 1850 C C . LEU A 1 226 ? -1.525 8.418 15.080 1.00 86.12 226 LEU A C 1
ATOM 1852 O O . LEU A 1 226 ? -2.715 8.305 14.805 1.00 86.12 226 LEU A O 1
ATOM 1856 N N . LYS A 1 227 ? -1.093 8.646 16.323 1.00 87.00 227 LYS A N 1
ATOM 1857 C CA . LYS A 1 227 ? -1.986 8.846 17.464 1.00 87.00 227 LYS A CA 1
ATOM 1858 C C . LYS A 1 227 ? -2.932 10.023 17.245 1.00 87.00 227 LYS A C 1
ATOM 1860 O O . LYS A 1 227 ? -4.132 9.833 17.375 1.00 87.00 227 LYS A O 1
ATOM 1865 N N . GLN A 1 228 ? -2.421 11.201 16.886 1.00 86.31 228 GLN A N 1
ATOM 1866 C CA . GLN A 1 228 ? -3.253 12.389 16.660 1.00 86.31 228 GLN A CA 1
ATOM 1867 C C . GLN A 1 228 ? -4.296 12.153 15.565 1.00 86.31 228 GLN A C 1
ATOM 1869 O O . GLN A 1 228 ? -5.446 12.554 15.715 1.00 86.31 228 GLN A O 1
ATOM 1874 N N . TYR A 1 229 ? -3.913 11.459 14.492 1.00 86.44 229 TYR A N 1
ATOM 1875 C CA . TYR A 1 229 ? -4.823 11.106 13.407 1.00 86.44 229 TYR A CA 1
ATOM 1876 C C . TYR A 1 229 ? -5.889 10.088 13.836 1.00 86.44 229 TYR A C 1
ATOM 1878 O O . TYR A 1 229 ? -7.054 10.217 13.479 1.00 86.44 229 TYR A O 1
ATOM 1886 N N . LEU A 1 230 ? -5.524 9.078 14.627 1.00 83.69 230 LEU A N 1
ATOM 1887 C CA . LEU A 1 230 ? -6.508 8.145 15.175 1.00 83.69 230 LEU A CA 1
ATOM 1888 C C . LEU A 1 230 ? -7.452 8.848 16.162 1.00 83.69 230 LEU A C 1
ATOM 1890 O O . LEU A 1 230 ? -8.654 8.604 16.121 1.00 83.69 230 LEU A O 1
ATOM 1894 N N . THR A 1 231 ? -6.941 9.753 17.003 1.00 82.94 231 THR A N 1
ATOM 1895 C CA . THR A 1 231 ? -7.753 10.571 17.916 1.00 82.94 231 THR A CA 1
ATOM 1896 C C . THR A 1 231 ? -8.740 11.451 17.154 1.00 82.94 231 THR A C 1
ATOM 1898 O O . THR A 1 231 ? -9.909 11.469 17.511 1.00 82.94 231 THR A O 1
ATOM 1901 N N . SER A 1 232 ? -8.333 12.099 16.059 1.00 83.50 232 SER A N 1
ATOM 1902 C CA . SER A 1 232 ? -9.251 12.933 15.271 1.00 83.50 232 SER A CA 1
ATOM 1903 C C . SER A 1 232 ? -10.374 12.131 14.595 1.00 83.50 232 SER A C 1
ATOM 1905 O O . SER A 1 232 ? -11.463 12.660 14.377 1.00 83.50 232 SER A O 1
ATOM 1907 N N . ILE A 1 233 ? -10.156 10.843 14.300 1.00 80.38 233 ILE A N 1
ATOM 1908 C CA . ILE A 1 233 ? -11.230 9.929 13.874 1.00 80.38 233 ILE A CA 1
ATOM 1909 C C . ILE A 1 233 ? -12.176 9.626 15.046 1.00 80.38 233 ILE A C 1
ATOM 1911 O O . ILE A 1 233 ? -13.391 9.653 14.863 1.00 80.38 233 ILE A O 1
ATOM 1915 N N . VAL A 1 234 ? -11.639 9.352 16.243 1.00 79.12 234 VAL A N 1
ATOM 1916 C CA . VAL A 1 234 ? -12.434 9.087 17.463 1.00 79.12 234 VAL A CA 1
ATOM 1917 C C . VAL A 1 234 ? -13.308 10.286 17.828 1.00 79.12 234 VAL A C 1
ATOM 1919 O O . VAL A 1 234 ? -14.490 10.110 18.126 1.00 79.12 234 VAL A O 1
ATOM 1922 N N . ASP A 1 235 ? -12.735 11.486 17.768 1.00 79.94 235 ASP A N 1
ATOM 1923 C CA . ASP A 1 235 ? -13.388 12.741 18.143 1.00 79.94 235 ASP A CA 1
ATOM 1924 C C . ASP A 1 235 ? -14.389 13.226 17.076 1.00 79.94 235 ASP A C 1
ATOM 1926 O O . ASP A 1 235 ? -15.217 14.096 17.345 1.00 79.94 235 ASP A O 1
ATOM 1930 N N . GLY A 1 236 ? -14.370 12.622 15.881 1.00 76.56 236 GLY A N 1
ATOM 1931 C CA . GLY A 1 236 ? -15.279 12.941 14.778 1.00 76.56 236 GLY A CA 1
ATOM 1932 C C . GLY A 1 236 ? -14.846 14.131 13.915 1.00 76.56 236 GLY A C 1
ATOM 1933 O O . GLY A 1 236 ? -15.624 14.581 13.074 1.00 76.56 236 GLY A O 1
ATOM 1934 N N . ASP A 1 237 ? -13.615 14.618 14.081 1.00 79.44 237 ASP A N 1
ATOM 1935 C CA . ASP A 1 237 ? -13.031 15.689 13.263 1.00 79.44 237 ASP A CA 1
ATOM 1936 C C . ASP A 1 237 ? -12.729 15.221 11.829 1.00 79.44 237 ASP A C 1
ATOM 1938 O O . ASP A 1 237 ? -12.750 16.012 10.883 1.00 79.44 237 ASP A O 1
ATOM 1942 N N . VAL A 1 238 ? -12.444 13.925 11.657 1.00 78.94 238 VAL A N 1
ATOM 1943 C CA . VAL A 1 238 ? -12.244 13.284 10.351 1.00 78.94 238 VAL A CA 1
ATOM 1944 C C . VAL A 1 238 ? -13.452 12.419 10.013 1.00 78.94 238 VAL A C 1
ATOM 1946 O O . VAL A 1 238 ? -13.802 11.490 10.740 1.00 78.94 238 VAL A O 1
ATOM 1949 N N . ILE A 1 239 ? -14.068 12.705 8.866 1.00 78.38 239 ILE A N 1
ATOM 1950 C CA . ILE A 1 239 ? -15.250 11.999 8.373 1.00 78.38 239 ILE A CA 1
ATOM 1951 C C . ILE A 1 239 ? -14.925 11.378 7.019 1.00 78.38 239 ILE A C 1
ATOM 1953 O O . ILE A 1 239 ? -14.383 12.041 6.134 1.00 78.38 239 ILE A O 1
ATOM 1957 N N . PHE A 1 240 ? -15.291 10.112 6.855 1.00 80.38 240 PHE A N 1
ATOM 1958 C CA . PHE A 1 240 ? -15.135 9.381 5.608 1.00 80.38 240 PHE A CA 1
ATOM 1959 C C . PHE A 1 240 ? -16.487 9.250 4.904 1.00 80.38 240 PHE A C 1
ATOM 1961 O O . PHE A 1 240 ? -17.487 8.898 5.530 1.00 80.38 240 PHE A O 1
ATOM 1968 N N . SER A 1 241 ? -16.525 9.549 3.605 1.00 74.31 241 SER A N 1
ATOM 1969 C CA . SER A 1 241 ? -17.757 9.532 2.803 1.00 74.31 241 SER A CA 1
ATOM 1970 C C . SER A 1 241 ? -17.996 8.213 2.072 1.00 74.31 241 SER A C 1
ATOM 1972 O O . SER A 1 241 ? -19.142 7.897 1.757 1.00 74.31 241 SER A O 1
ATOM 1974 N N . ASP A 1 242 ? -16.934 7.456 1.793 1.00 80.75 242 ASP A N 1
ATOM 1975 C CA . ASP A 1 242 ? -17.010 6.223 1.011 1.00 80.75 242 ASP A CA 1
ATOM 1976 C C . ASP A 1 242 ? -17.148 4.977 1.904 1.00 80.75 242 ASP A C 1
ATOM 1978 O O . ASP A 1 242 ? -16.694 4.986 3.052 1.00 80.75 242 ASP A O 1
ATOM 1982 N N . PRO A 1 243 ? -17.720 3.865 1.396 1.00 80.38 243 PRO A N 1
ATOM 1983 C CA . PRO A 1 243 ? -17.789 2.598 2.131 1.00 80.38 243 PRO A CA 1
ATOM 1984 C C . PRO A 1 243 ? -16.414 1.995 2.446 1.00 80.38 243 PRO A C 1
ATOM 1986 O O . PRO A 1 243 ? -16.262 1.311 3.457 1.00 80.38 243 PRO A O 1
ATOM 1989 N N . ILE A 1 244 ? -15.426 2.250 1.579 1.00 82.75 244 ILE A N 1
ATOM 1990 C CA . ILE A 1 244 ? -14.037 1.802 1.707 1.00 82.75 244 ILE A CA 1
ATOM 1991 C C . ILE A 1 244 ? -13.124 3.002 1.467 1.00 82.75 244 ILE A C 1
ATOM 1993 O O . ILE A 1 244 ? -13.197 3.637 0.418 1.00 82.75 244 ILE A O 1
ATOM 1997 N N . ASN A 1 245 ? -12.232 3.275 2.415 1.00 82.62 245 ASN A N 1
ATOM 1998 C CA . ASN A 1 245 ? -11.302 4.400 2.376 1.00 82.62 245 ASN A CA 1
ATOM 1999 C C . ASN A 1 245 ? -9.872 3.891 2.540 1.00 82.62 245 ASN A C 1
ATOM 2001 O O . ASN A 1 245 ? -9.639 2.932 3.273 1.00 82.62 245 ASN A O 1
ATOM 2005 N N . LEU A 1 246 ? -8.913 4.545 1.887 1.00 80.31 246 LEU A N 1
ATOM 2006 C CA . LEU A 1 246 ? -7.492 4.221 1.992 1.00 80.31 246 LEU A CA 1
ATOM 2007 C C . LEU A 1 246 ? -6.685 5.491 2.268 1.00 80.31 246 LEU A C 1
ATOM 2009 O O . LEU A 1 246 ? -6.733 6.447 1.498 1.00 80.31 246 LEU A O 1
ATOM 2013 N N . VAL A 1 247 ? -5.922 5.472 3.356 1.00 80.12 247 VAL A N 1
ATOM 2014 C CA . VAL A 1 247 ? -5.116 6.586 3.857 1.00 80.12 247 VAL A CA 1
ATOM 2015 C C . VAL A 1 247 ? -3.658 6.151 3.923 1.00 80.12 247 VAL A C 1
ATOM 2017 O O . VAL A 1 247 ? -3.347 5.100 4.475 1.00 80.12 247 VAL A O 1
ATOM 2020 N N . TYR A 1 248 ? -2.750 6.969 3.395 1.00 78.19 248 TYR A N 1
ATOM 2021 C CA . TYR A 1 248 ? -1.308 6.733 3.464 1.00 78.19 248 TYR A CA 1
ATOM 2022 C C . TYR A 1 248 ? -0.635 7.752 4.383 1.00 78.19 248 TYR A C 1
ATOM 2024 O O . TYR A 1 248 ? -0.656 8.950 4.099 1.00 78.19 248 TYR A O 1
ATOM 2032 N N . LEU A 1 249 ? 0.025 7.264 5.434 1.00 80.12 249 LEU A N 1
ATOM 2033 C CA . LEU A 1 249 ? 0.813 8.053 6.379 1.00 80.12 249 LEU A CA 1
ATOM 2034 C C . LEU A 1 249 ? 2.313 7.790 6.161 1.00 80.12 249 LEU A C 1
ATOM 2036 O O . LEU A 1 249 ? 2.756 6.637 6.144 1.00 80.12 249 LEU A O 1
ATOM 2040 N N . PHE A 1 250 ? 3.112 8.855 6.056 1.00 75.38 250 PHE A N 1
ATOM 2041 C CA . PHE A 1 250 ? 4.581 8.819 5.957 1.00 75.38 250 PHE A CA 1
ATOM 2042 C C . PHE A 1 250 ? 5.158 8.140 4.709 1.00 75.38 250 PHE A C 1
ATOM 2044 O O . PHE A 1 250 ? 6.260 7.581 4.734 1.00 75.38 250 PHE A O 1
ATOM 2051 N N . TYR A 1 251 ? 4.450 8.225 3.586 1.00 70.81 251 TYR A N 1
ATOM 2052 C CA . TYR A 1 251 ? 4.958 7.769 2.296 1.00 70.81 251 TYR A CA 1
ATOM 2053 C C . TYR A 1 251 ? 5.541 8.918 1.466 1.00 70.81 251 TYR A C 1
ATOM 2055 O O . TYR A 1 251 ? 4.990 10.015 1.457 1.00 70.81 251 TYR A O 1
ATOM 2063 N N . PRO A 1 252 ? 6.652 8.688 0.741 1.00 60.97 252 PRO A N 1
ATOM 2064 C CA . PRO A 1 252 ? 7.188 9.670 -0.185 1.00 60.97 252 PRO A CA 1
ATOM 2065 C C . PRO A 1 252 ? 6.382 9.611 -1.488 1.00 60.97 252 PRO A C 1
ATOM 2067 O O . PRO A 1 252 ? 6.732 8.857 -2.402 1.00 60.97 252 PRO A O 1
ATOM 2070 N N . THR A 1 253 ? 5.288 10.364 -1.541 1.00 57.09 253 THR A N 1
ATOM 2071 C CA . THR A 1 253 ? 4.576 10.748 -2.770 1.00 57.09 253 THR A CA 1
ATOM 2072 C C . THR A 1 253 ? 5.085 12.115 -3.223 1.00 57.09 253 THR A C 1
ATOM 2074 O O . THR A 1 253 ? 5.492 12.919 -2.383 1.00 57.09 253 THR A O 1
ATOM 2077 N N . GLN A 1 254 ? 5.124 12.383 -4.531 1.00 52.06 254 GLN A N 1
ATOM 2078 C CA . GLN A 1 254 ? 5.525 13.707 -5.020 1.00 52.06 254 GLN A CA 1
ATOM 2079 C C . GLN A 1 254 ? 4.554 14.764 -4.471 1.00 52.06 254 GLN A C 1
ATOM 2081 O O . GLN A 1 254 ? 3.344 14.595 -4.552 1.00 52.06 254 GLN A O 1
ATOM 2086 N N . ASP A 1 255 ? 5.103 15.811 -3.854 1.00 49.06 255 ASP A N 1
ATOM 2087 C CA . ASP A 1 255 ? 4.414 17.053 -3.475 1.00 49.06 255 ASP A CA 1
ATOM 2088 C C . ASP A 1 255 ? 3.219 16.959 -2.501 1.00 49.06 255 ASP A C 1
ATOM 2090 O O . ASP A 1 255 ? 2.528 17.954 -2.286 1.00 49.06 255 ASP A O 1
ATOM 2094 N N . ALA A 1 256 ? 2.997 15.819 -1.836 1.00 49.00 256 ALA A N 1
ATOM 2095 C CA . ALA A 1 256 ? 1.986 15.715 -0.779 1.00 49.00 256 ALA A CA 1
ATOM 2096 C C . ALA A 1 256 ? 2.585 15.938 0.617 1.00 49.00 256 ALA A C 1
ATOM 2098 O O . ALA A 1 256 ? 3.746 15.611 0.887 1.00 49.00 256 ALA A O 1
ATOM 2099 N N . LEU A 1 257 ? 1.766 16.465 1.534 1.00 49.78 257 LEU A N 1
ATOM 2100 C CA . LEU A 1 257 ? 2.133 16.516 2.945 1.00 49.78 257 LEU A CA 1
ATOM 2101 C C . LEU A 1 257 ? 2.442 15.086 3.428 1.00 49.78 257 LEU A C 1
ATOM 2103 O O . LEU A 1 257 ? 1.698 14.162 3.094 1.00 49.78 257 LEU A O 1
ATOM 2107 N N . PRO A 1 258 ? 3.498 14.888 4.242 1.00 51.66 258 PRO A N 1
ATOM 2108 C CA . PRO A 1 258 ? 3.977 13.571 4.692 1.00 51.66 258 PRO A CA 1
ATOM 2109 C C . PRO A 1 258 ? 2.957 12.789 5.535 1.00 51.66 258 PRO A C 1
ATOM 2111 O O . PRO A 1 258 ? 3.247 11.704 6.032 1.00 51.66 258 PRO A O 1
ATOM 2114 N N . THR A 1 259 ? 1.780 13.363 5.724 1.00 55.25 259 THR A N 1
ATOM 2115 C CA . THR A 1 259 ? 0.778 12.997 6.693 1.00 55.25 259 THR A CA 1
ATOM 2116 C C . THR A 1 259 ? -0.441 12.338 6.074 1.00 55.25 259 THR A C 1
ATOM 2118 O O . THR A 1 259 ? -0.909 11.373 6.644 1.00 55.25 259 THR A O 1
ATOM 2121 N N . VAL A 1 260 ? -0.933 12.778 4.915 1.00 58.66 260 VAL A N 1
ATOM 2122 C CA . VAL A 1 260 ? -2.020 12.105 4.187 1.00 58.66 260 VAL A CA 1
ATOM 2123 C C . VAL A 1 260 ? -1.765 12.309 2.704 1.00 58.66 260 VAL A C 1
ATOM 2125 O O . VAL A 1 260 ? -1.831 13.434 2.211 1.00 58.66 260 VAL A O 1
ATOM 2128 N N . CYS A 1 261 ? -1.456 11.231 1.990 1.00 55.44 261 CYS A N 1
ATOM 2129 C CA . CYS A 1 261 ? -1.215 11.291 0.553 1.00 55.44 261 CYS A CA 1
ATOM 2130 C C . CYS A 1 261 ? -2.111 10.327 -0.222 1.00 55.44 261 CYS A C 1
ATOM 2132 O O . CYS A 1 261 ? -2.484 9.261 0.268 1.00 55.44 261 CYS A O 1
ATOM 2134 N N . GLN A 1 262 ? -2.455 10.721 -1.447 1.00 52.91 262 GLN A N 1
ATOM 2135 C CA . GLN A 1 262 ? -3.008 9.821 -2.451 1.00 52.91 262 GLN A CA 1
ATOM 2136 C C . GLN A 1 262 ? -1.834 9.246 -3.242 1.00 52.91 262 GLN A C 1
ATOM 2138 O O . GLN A 1 262 ? -0.910 9.966 -3.610 1.00 52.91 262 GLN A O 1
ATOM 2143 N N . HIS A 1 263 ? -1.831 7.934 -3.446 1.00 51.06 263 HIS A N 1
ATOM 2144 C CA . HIS A 1 263 ? -0.810 7.280 -4.252 1.00 51.06 263 HIS A CA 1
ATOM 2145 C C . HIS A 1 263 ? -1.230 7.361 -5.725 1.00 51.06 263 HIS A C 1
ATOM 2147 O O . HIS A 1 263 ? -2.344 6.954 -6.034 1.00 51.06 263 HIS A O 1
ATOM 2153 N N . ASP A 1 264 ? -0.347 7.826 -6.617 1.00 48.22 264 ASP A N 1
ATOM 2154 C CA . ASP A 1 264 ? -0.650 8.083 -8.042 1.00 48.22 264 ASP A CA 1
ATOM 2155 C C . ASP A 1 264 ? -1.290 6.882 -8.763 1.00 48.22 264 ASP A C 1
ATOM 2157 O O . ASP A 1 264 ? -2.167 7.039 -9.604 1.00 48.22 264 ASP A O 1
ATOM 2161 N N . ASP A 1 265 ? -0.882 5.663 -8.401 1.00 49.84 265 ASP A N 1
ATOM 2162 C CA . ASP A 1 265 ? -1.447 4.424 -8.956 1.00 49.84 265 ASP A CA 1
ATOM 2163 C C . ASP A 1 265 ? -2.879 4.088 -8.459 1.00 49.84 265 ASP A C 1
ATOM 2165 O O . ASP A 1 265 ? -3.502 3.158 -8.967 1.00 49.84 265 ASP A O 1
ATOM 2169 N N . TYR A 1 266 ? -3.415 4.800 -7.462 1.00 51.41 266 TYR A N 1
ATOM 2170 C CA . TYR A 1 266 ? -4.736 4.567 -6.867 1.00 51.41 266 TYR A CA 1
ATOM 2171 C C . TYR A 1 266 ? -5.657 5.761 -7.148 1.00 51.41 266 TYR A C 1
ATOM 2173 O O . TYR A 1 266 ? -5.896 6.598 -6.278 1.00 51.41 266 TYR A O 1
ATOM 2181 N N . GLU A 1 267 ? -6.233 5.831 -8.349 1.00 46.59 267 GLU A N 1
ATOM 2182 C CA . GLU A 1 267 ? -7.372 6.721 -8.587 1.00 46.59 267 GLU A CA 1
ATOM 2183 C C . GLU A 1 267 ? -8.582 6.209 -7.786 1.00 46.59 267 GLU A C 1
ATOM 2185 O O . GLU A 1 267 ? -9.264 5.256 -8.173 1.00 46.59 267 GLU A O 1
ATOM 2190 N N . LEU A 1 268 ? -8.868 6.850 -6.648 1.00 43.28 268 LEU A N 1
ATOM 2191 C CA . LEU A 1 268 ? -10.049 6.573 -5.814 1.00 43.28 268 LEU A CA 1
ATOM 2192 C C . LEU A 1 268 ? -11.375 6.716 -6.590 1.00 43.28 268 LEU A C 1
ATOM 2194 O O . LEU A 1 268 ? -12.370 6.111 -6.201 1.00 43.28 268 LEU A O 1
ATOM 2198 N N . GLN A 1 269 ? -11.385 7.414 -7.735 1.00 33.34 269 GLN A N 1
ATOM 2199 C CA . GLN A 1 269 ? -12.543 7.470 -8.639 1.00 33.34 269 GLN A CA 1
ATOM 2200 C C . GLN A 1 269 ? -12.963 6.085 -9.180 1.00 33.34 269 GLN A C 1
ATOM 2202 O O . GLN A 1 269 ? -14.115 5.907 -9.575 1.00 33.34 269 GLN A O 1
ATOM 2207 N N . GLY A 1 270 ? -12.068 5.088 -9.164 1.00 33.06 270 GLY A N 1
ATOM 2208 C CA . GLY A 1 270 ? -12.334 3.727 -9.639 1.00 33.06 270 GLY A CA 1
ATOM 2209 C C . GLY A 1 270 ? -12.869 2.744 -8.590 1.00 33.06 270 GLY A C 1
ATOM 2210 O O . GLY A 1 270 ? -13.454 1.729 -8.965 1.00 33.06 270 GLY A O 1
ATOM 2211 N N . LEU A 1 271 ? -12.742 3.025 -7.286 1.00 36.34 271 LEU A N 1
ATOM 2212 C CA . LEU A 1 271 ? -13.305 2.151 -6.237 1.00 36.34 271 LEU A CA 1
ATOM 2213 C C . LEU A 1 271 ? -14.844 2.218 -6.176 1.00 36.34 271 LEU A C 1
ATOM 2215 O O . LEU A 1 271 ? -15.476 1.344 -5.591 1.00 36.34 271 LEU A O 1
ATOM 2219 N N . VAL A 1 272 ? -15.451 3.190 -6.868 1.00 29.41 272 VAL A N 1
ATOM 2220 C CA . VAL A 1 272 ? -16.909 3.366 -6.983 1.00 29.41 272 VAL A CA 1
ATOM 2221 C C . VAL A 1 272 ? -17.519 2.599 -8.176 1.00 29.41 272 VAL A C 1
ATOM 2223 O O . VAL A 1 272 ? -18.739 2.572 -8.331 1.00 29.41 272 VAL A O 1
ATOM 2226 N N . ARG A 1 273 ? -16.741 1.916 -9.032 1.00 30.06 273 ARG A N 1
ATOM 2227 C CA . ARG A 1 273 ? -17.311 1.166 -10.175 1.00 30.06 273 ARG A CA 1
ATOM 2228 C C . ARG A 1 273 ? -16.600 -0.147 -10.489 1.00 30.06 273 ARG A C 1
ATOM 2230 O O . ARG A 1 273 ? -16.017 -0.300 -11.553 1.00 30.06 273 ARG A O 1
ATOM 2237 N 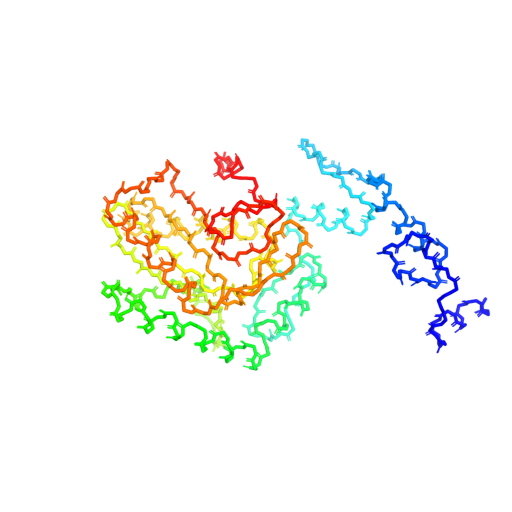N . PHE A 1 274 ? -16.800 -1.150 -9.642 1.00 26.81 274 PHE A N 1
ATOM 2238 C CA . PHE A 1 274 ? -16.840 -2.539 -10.111 1.00 26.81 274 PHE A CA 1
ATOM 2239 C C . PHE A 1 274 ? -18.058 -3.250 -9.523 1.00 26.81 274 PHE A C 1
ATOM 2241 O O . PHE A 1 274 ? -17.953 -4.152 -8.703 1.00 26.81 274 PHE A O 1
ATOM 2248 N N . VAL A 1 275 ? -19.236 -2.813 -9.973 1.00 25.42 275 VAL A N 1
ATOM 2249 C CA . VAL A 1 275 ? -20.425 -3.666 -10.025 1.00 25.42 275 VAL A CA 1
ATOM 2250 C C . VAL A 1 275 ? -20.718 -3.921 -11.497 1.00 25.42 275 VAL A C 1
ATOM 2252 O O . VAL A 1 275 ? -21.228 -3.047 -12.203 1.00 25.42 275 VAL A O 1
ATOM 2255 N N . LYS A 1 276 ? -20.363 -5.119 -11.950 1.00 25.02 276 LYS A N 1
ATOM 2256 C CA . LYS A 1 276 ? -21.141 -5.892 -12.914 1.00 25.02 276 LYS A CA 1
ATOM 2257 C C . LYS A 1 276 ? -20.888 -7.370 -12.680 1.00 25.02 276 LYS A C 1
ATOM 2259 O O . LYS A 1 276 ? -19.700 -7.729 -12.541 1.00 25.02 276 LYS A O 1
#

Organism: NCBI:txid303371

Solvent-accessible surface area (backbone atoms only — not comparable to full-atom values): 16354 Å² total; per-residue (Å²): 108,69,72,58,51,48,39,69,74,69,66,50,51,85,34,64,53,90,51,100,89,44,90,51,57,22,64,42,70,65,58,38,51,52,54,51,28,60,78,69,67,45,50,84,37,68,54,88,52,87,96,45,86,54,60,25,63,44,68,70,58,42,56,47,52,54,29,66,76,76,65,56,56,80,28,62,47,89,50,96,60,44,90,54,62,21,66,41,63,70,48,30,57,48,49,44,54,54,73,71,30,70,67,46,45,50,52,52,53,53,50,48,52,53,53,52,52,51,40,50,77,67,74,46,77,58,40,84,77,54,58,66,65,73,70,87,65,79,92,70,96,72,83,55,81,65,85,54,76,40,38,38,33,82,44,98,69,34,41,33,34,40,36,77,38,80,56,59,73,81,61,44,54,61,67,61,49,51,52,50,54,51,51,51,50,52,52,38,46,75,71,69,48,83,55,32,35,36,40,36,38,38,29,78,68,23,54,32,39,55,95,92,39,80,47,76,52,57,68,65,64,52,52,53,49,51,48,52,55,52,47,32,46,67,75,58,78,51,82,83,91,56,66,69,44,79,43,34,28,31,55,61,42,89,89,42,61,56,64,62,41,78,55,90,84,57,61,70,82,54,80,79,65,84,86,129

Foldseek 3Di:
DVLVCCLPPVVDFPAADPDPPDRDTHSDPVVSVLVVCVVVVNFPAAAPDPPGRDTHSDPVVNQLVNCVVVVDFDAAAPDPQGRDTHSDPVLNVVCCVQPVDPVNVVVLVVLVVVLVVLCVVVPQDWPQPPPPQPDPPDDDDDDDGPDFRWTFGPQPQETETEGEDQCCVVSDQPVRVLVVQVVVLVVCVVVVNQGAYEYEYQHQQLFEADPNDTDRDDNVVSSVLVVVVVVCVNVVVDDDDDSYHYWYAQDHDPPDDNGTDDHPSDPVVPSVDDDD